Protein AF-A0A2D5UZ10-F1 (afdb_monomer_lite)

Structure (mmCIF, N/CA/C/O backbone):
data_AF-A0A2D5UZ10-F1
#
_entry.id   AF-A0A2D5UZ10-F1
#
loop_
_atom_site.group_PDB
_atom_site.id
_atom_site.type_symbol
_atom_site.label_atom_id
_atom_site.label_alt_id
_atom_site.label_comp_id
_atom_site.label_asym_id
_atom_site.label_entity_id
_atom_site.label_seq_id
_atom_site.pdbx_PDB_ins_code
_atom_site.Cartn_x
_atom_site.Cartn_y
_atom_site.Cartn_z
_atom_site.occupancy
_atom_site.B_iso_or_equiv
_atom_site.auth_seq_id
_atom_site.auth_comp_id
_atom_site.auth_asym_id
_atom_site.auth_atom_id
_atom_site.pdbx_PDB_model_num
ATOM 1 N N . MET A 1 1 ? 19.709 7.426 41.897 1.00 41.41 1 MET A N 1
ATOM 2 C CA . MET A 1 1 ? 19.503 7.473 40.437 1.00 41.41 1 MET A CA 1
ATOM 3 C C . MET A 1 1 ? 18.528 6.366 40.093 1.00 41.41 1 MET A C 1
ATOM 5 O O . MET A 1 1 ? 18.927 5.220 39.962 1.00 41.41 1 MET A O 1
ATOM 9 N N . THR A 1 2 ? 17.239 6.681 40.135 1.00 40.88 2 THR A N 1
ATOM 10 C CA . THR A 1 2 ? 16.151 5.755 39.815 1.00 40.88 2 THR A CA 1
ATOM 11 C C . THR A 1 2 ? 16.050 5.642 38.303 1.00 40.88 2 THR A C 1
ATOM 13 O O . THR A 1 2 ? 15.887 6.655 37.626 1.00 40.88 2 THR A O 1
ATOM 16 N N . ALA A 1 3 ? 16.199 4.419 37.793 1.00 45.28 3 ALA A N 1
ATOM 17 C CA . ALA A 1 3 ? 15.874 4.082 36.419 1.00 45.28 3 ALA A CA 1
ATOM 18 C C . ALA A 1 3 ? 14.422 4.500 36.163 1.00 45.28 3 ALA A C 1
ATOM 20 O O . ALA A 1 3 ? 13.519 4.093 36.894 1.00 45.28 3 ALA A O 1
ATOM 21 N N . SER A 1 4 ? 14.224 5.373 35.181 1.00 45.81 4 SER A N 1
ATOM 22 C CA . SER A 1 4 ? 12.912 5.683 34.635 1.00 45.81 4 SER A CA 1
ATOM 23 C C . SER A 1 4 ? 12.355 4.401 34.031 1.00 45.81 4 SER A C 1
ATOM 25 O O . SER A 1 4 ? 12.848 3.935 33.006 1.00 45.81 4 SER A O 1
ATOM 27 N N . THR A 1 5 ? 11.372 3.807 34.699 1.00 51.66 5 THR A N 1
ATOM 28 C CA . THR A 1 5 ? 10.498 2.795 34.117 1.00 51.66 5 THR A CA 1
ATOM 29 C C . THR A 1 5 ? 9.819 3.456 32.921 1.00 51.66 5 THR A C 1
ATOM 31 O O . THR A 1 5 ? 8.990 4.344 33.114 1.00 51.66 5 THR A O 1
ATOM 34 N N . GLU A 1 6 ? 10.231 3.114 31.700 1.00 53.88 6 GLU A N 1
ATOM 35 C CA . GLU A 1 6 ? 9.477 3.472 30.500 1.00 53.88 6 GLU A CA 1
ATOM 36 C C . GLU A 1 6 ? 8.055 2.940 30.694 1.00 53.88 6 GLU A C 1
ATOM 38 O O . GLU A 1 6 ? 7.847 1.731 30.816 1.00 53.88 6 GLU A O 1
ATOM 43 N N . GLU A 1 7 ? 7.081 3.844 30.807 1.00 55.31 7 GLU A N 1
ATOM 44 C CA . GLU A 1 7 ? 5.674 3.481 30.704 1.00 55.31 7 GLU A CA 1
ATOM 45 C C . GLU A 1 7 ? 5.498 2.771 29.363 1.00 55.31 7 GLU A C 1
ATOM 47 O O . GLU A 1 7 ? 5.634 3.381 28.300 1.00 55.31 7 GLU A O 1
ATOM 52 N N . VAL A 1 8 ? 5.230 1.467 29.415 1.00 56.16 8 VAL A N 1
ATOM 53 C CA . VAL A 1 8 ? 4.800 0.706 28.246 1.00 56.16 8 VAL A CA 1
ATOM 54 C C . VAL A 1 8 ? 3.451 1.292 27.850 1.00 56.16 8 VAL A C 1
ATOM 56 O O . VAL A 1 8 ? 2.429 0.988 28.457 1.00 56.16 8 VAL A O 1
ATOM 59 N N . ARG A 1 9 ? 3.458 2.220 26.892 1.00 69.56 9 ARG A N 1
ATOM 60 C CA . ARG A 1 9 ? 2.229 2.728 26.289 1.00 69.56 9 ARG A CA 1
ATOM 61 C C . ARG A 1 9 ? 1.580 1.571 25.537 1.00 69.56 9 ARG A C 1
ATOM 63 O O . ARG A 1 9 ? 2.239 0.944 24.706 1.00 69.56 9 ARG A O 1
ATOM 70 N N . ASP A 1 10 ? 0.308 1.308 25.820 1.00 85.62 10 ASP A N 1
ATOM 71 C CA . ASP A 1 10 ? -0.513 0.394 25.028 1.00 85.62 10 ASP A CA 1
ATOM 72 C C . ASP A 1 10 ? -0.751 1.035 23.654 1.00 85.62 10 ASP A C 1
ATOM 74 O O . ASP A 1 10 ? -1.691 1.802 23.454 1.00 85.62 10 ASP A O 1
ATOM 78 N N . LEU A 1 11 ? 0.176 0.791 22.726 1.00 91.19 11 LEU A N 1
ATOM 79 C CA . LEU A 1 11 ? 0.071 1.239 21.341 1.00 91.19 11 LEU A CA 1
ATOM 80 C C . LEU A 1 11 ? -0.875 0.321 20.571 1.00 91.19 11 LEU A C 1
ATOM 82 O O . LEU A 1 11 ? -0.798 -0.906 20.683 1.00 91.19 11 LEU A O 1
ATOM 86 N N . GLU A 1 12 ? -1.718 0.915 19.733 1.00 93.62 12 GLU A N 1
ATOM 87 C CA . GLU A 1 12 ? -2.595 0.160 18.850 1.00 93.62 12 GLU A CA 1
ATOM 88 C C . GLU A 1 12 ? -1.783 -0.537 17.751 1.00 93.62 12 GLU A C 1
ATOM 90 O O . GLU A 1 12 ? -0.890 0.050 17.137 1.00 93.62 12 GLU A O 1
ATOM 95 N N . ILE A 1 13 ? -2.058 -1.821 17.516 1.00 93.31 13 ILE A N 1
ATOM 96 C CA . ILE A 1 13 ? -1.297 -2.624 16.556 1.00 93.31 13 ILE A CA 1
ATOM 97 C C . ILE A 1 13 ? -1.916 -2.495 15.165 1.00 93.31 13 ILE A C 1
ATOM 99 O O . ILE A 1 13 ? -3.058 -2.898 14.950 1.00 93.31 13 ILE A O 1
ATOM 103 N N . VAL A 1 14 ? -1.114 -2.044 14.199 1.00 94.12 14 VAL A N 1
ATOM 104 C CA . VAL A 1 14 ? -1.466 -2.048 12.771 1.00 94.12 14 VAL A CA 1
ATOM 105 C C . VAL A 1 14 ? -0.560 -3.034 12.047 1.00 94.12 14 VAL A C 1
ATOM 107 O O . VAL A 1 14 ? 0.657 -2.948 12.153 1.00 94.12 14 VAL A O 1
ATOM 110 N N . ARG A 1 15 ? -1.127 -3.985 11.313 1.00 93.31 15 ARG A N 1
ATOM 111 C CA . ARG A 1 15 ? -0.388 -4.992 10.546 1.00 93.31 15 ARG A CA 1
ATOM 112 C C . ARG A 1 15 ? -0.411 -4.652 9.068 1.00 93.31 15 ARG A C 1
ATOM 114 O O . ARG A 1 15 ? -1.478 -4.461 8.479 1.00 93.31 15 ARG A O 1
ATOM 121 N N . ILE A 1 16 ? 0.773 -4.625 8.474 1.00 94.75 16 ILE A N 1
ATOM 122 C CA . ILE A 1 16 ? 0.988 -4.308 7.068 1.00 94.75 16 ILE A CA 1
ATOM 123 C C . ILE A 1 16 ? 1.665 -5.504 6.411 1.00 94.75 16 ILE A C 1
ATOM 125 O O . ILE A 1 16 ? 2.788 -5.851 6.768 1.00 94.75 16 ILE A O 1
ATOM 129 N N . GLY A 1 17 ? 0.999 -6.124 5.442 1.00 93.69 17 GLY A N 1
ATOM 130 C CA . GLY A 1 17 ? 1.601 -7.179 4.631 1.00 93.69 17 GLY A CA 1
ATOM 131 C C . GLY A 1 17 ? 2.334 -6.589 3.433 1.00 93.69 17 GLY A C 1
ATOM 132 O O . GLY A 1 17 ? 1.735 -5.850 2.660 1.00 93.69 17 GLY A O 1
ATOM 133 N N . ILE A 1 18 ? 3.604 -6.923 3.229 1.00 92.94 18 ILE A N 1
ATOM 134 C CA . ILE A 1 18 ? 4.373 -6.514 2.050 1.00 92.94 18 ILE A CA 1
ATOM 135 C C . ILE A 1 18 ? 4.646 -7.747 1.196 1.00 92.94 18 ILE A C 1
ATOM 137 O O . ILE A 1 18 ? 5.418 -8.625 1.564 1.00 92.94 18 ILE A O 1
ATOM 141 N N . LEU A 1 19 ? 4.016 -7.799 0.023 1.00 91.19 19 LEU A N 1
ATOM 142 C CA . LEU A 1 19 ? 4.049 -8.940 -0.896 1.00 91.19 19 LEU A CA 1
ATOM 143 C C . LEU A 1 19 ? 4.754 -8.603 -2.220 1.00 91.19 19 LEU A C 1
ATOM 145 O O . LEU A 1 19 ? 4.487 -9.205 -3.260 1.00 91.19 19 LEU A O 1
ATOM 149 N N . THR A 1 20 ? 5.662 -7.626 -2.195 1.00 89.25 20 THR A N 1
ATOM 150 C CA . THR A 1 20 ? 6.509 -7.254 -3.335 1.00 89.25 20 THR A CA 1
ATOM 151 C C . THR A 1 20 ? 7.992 -7.310 -2.968 1.00 89.25 20 THR A C 1
ATOM 153 O O . THR A 1 20 ? 8.393 -6.641 -2.015 1.00 89.25 20 THR A O 1
ATOM 156 N N . PRO A 1 21 ? 8.829 -8.056 -3.716 1.00 84.25 21 PRO A N 1
ATOM 157 C CA . PRO A 1 21 ? 10.244 -8.215 -3.376 1.00 84.25 21 PRO A CA 1
ATOM 158 C C . PRO A 1 21 ? 10.991 -6.876 -3.368 1.00 84.25 21 PRO A C 1
ATOM 160 O O . PRO A 1 21 ? 11.925 -6.697 -2.605 1.00 84.25 21 PRO A O 1
ATOM 163 N N . TYR A 1 22 ? 10.524 -5.880 -4.124 1.00 84.56 22 TYR A N 1
ATOM 164 C CA . TYR A 1 22 ? 11.135 -4.548 -4.155 1.00 84.56 22 TYR A CA 1
ATOM 165 C C . TYR A 1 22 ? 11.140 -3.814 -2.807 1.00 84.56 22 TYR A C 1
ATOM 167 O O . TYR A 1 22 ? 11.923 -2.884 -2.639 1.00 84.56 22 TYR A O 1
ATOM 175 N N . LEU A 1 23 ? 10.275 -4.206 -1.865 1.00 84.81 23 LEU A N 1
ATOM 176 C CA . LEU A 1 23 ? 10.206 -3.589 -0.542 1.00 84.81 23 LEU A CA 1
ATOM 177 C C . LEU A 1 23 ? 10.776 -4.464 0.578 1.00 84.81 23 LEU A C 1
ATOM 179 O O . LEU A 1 23 ? 11.126 -3.906 1.610 1.00 84.81 23 LEU A O 1
ATOM 183 N N . PHE A 1 24 ? 10.865 -5.788 0.414 1.00 81.38 24 PHE A N 1
ATOM 184 C CA . PHE A 1 24 ? 11.282 -6.692 1.499 1.00 81.38 24 PHE A CA 1
ATOM 185 C C . PHE A 1 24 ? 12.431 -7.639 1.145 1.00 81.38 24 PHE A C 1
ATOM 187 O O . PHE A 1 24 ? 12.915 -8.331 2.038 1.00 81.38 24 PHE A O 1
ATOM 194 N N . ASP A 1 25 ? 12.845 -7.710 -0.120 1.00 79.81 25 ASP A N 1
ATOM 195 C CA . ASP A 1 25 ? 13.869 -8.644 -0.577 1.00 79.81 25 ASP A CA 1
ATOM 196 C C . ASP A 1 25 ? 15.195 -7.936 -0.866 1.00 79.81 25 ASP A C 1
ATOM 198 O O . ASP A 1 25 ? 15.212 -6.875 -1.495 1.00 79.81 25 ASP A O 1
ATOM 202 N N . ASP A 1 26 ? 16.297 -8.550 -0.430 1.00 79.25 26 ASP A N 1
ATOM 203 C CA . ASP A 1 26 ? 17.651 -8.110 -0.741 1.00 79.25 26 ASP A CA 1
ATOM 204 C C . ASP A 1 26 ? 18.175 -8.858 -1.970 1.00 79.25 26 ASP A C 1
ATOM 206 O O . ASP A 1 26 ? 18.661 -9.992 -1.893 1.00 79.25 26 ASP A O 1
ATOM 210 N N . VAL A 1 27 ? 18.090 -8.223 -3.141 1.00 78.12 27 VAL A N 1
ATOM 211 C CA . VAL A 1 27 ? 18.619 -8.834 -4.371 1.00 78.12 27 VAL A CA 1
ATOM 212 C C . VAL A 1 27 ? 20.152 -8.875 -4.387 1.00 78.12 27 VAL A C 1
ATOM 214 O O . VAL A 1 27 ? 20.724 -9.616 -5.187 1.00 78.12 27 VAL A O 1
ATOM 217 N N . ARG A 1 28 ? 20.832 -8.145 -3.486 1.00 76.94 28 ARG A N 1
ATOM 218 C CA . ARG A 1 28 ? 22.304 -8.112 -3.405 1.00 76.94 28 ARG A CA 1
ATOM 219 C C . ARG A 1 28 ? 22.896 -9.450 -2.982 1.00 76.94 28 ARG A C 1
ATOM 221 O O . ARG A 1 28 ? 24.007 -9.780 -3.379 1.00 76.94 28 ARG A O 1
ATOM 228 N N . ASP A 1 29 ? 22.135 -10.248 -2.241 1.00 77.69 29 ASP A N 1
ATOM 229 C CA . ASP A 1 29 ? 22.588 -11.557 -1.767 1.00 77.69 29 ASP A CA 1
ATOM 230 C C . ASP A 1 29 ? 22.649 -12.610 -2.886 1.00 77.69 29 ASP A C 1
ATOM 232 O O . ASP A 1 29 ? 23.188 -13.702 -2.693 1.00 77.69 29 ASP A O 1
ATOM 236 N N . ARG A 1 30 ? 22.052 -12.325 -4.053 1.00 81.88 30 ARG A N 1
ATOM 237 C CA . ARG A 1 30 ? 21.786 -13.328 -5.097 1.00 81.88 30 ARG A CA 1
ATOM 238 C C . ARG A 1 30 ? 22.138 -12.887 -6.516 1.00 81.88 30 ARG A C 1
ATOM 240 O O . ARG A 1 30 ? 22.072 -13.717 -7.425 1.00 81.88 30 ARG A O 1
ATOM 247 N N . CYS A 1 31 ? 22.499 -11.625 -6.719 1.00 85.25 31 CYS A N 1
ATOM 248 C CA . CYS A 1 31 ? 22.742 -11.047 -8.038 1.00 85.25 31 CYS A CA 1
ATOM 249 C C . CYS A 1 31 ? 24.052 -10.249 -8.077 1.00 85.25 31 CYS A C 1
ATOM 251 O O . CYS A 1 31 ? 24.576 -9.847 -7.042 1.00 85.25 31 CYS A O 1
ATOM 253 N N . ASP A 1 32 ? 24.591 -10.038 -9.279 1.00 87.69 32 ASP A N 1
ATOM 254 C CA . ASP A 1 32 ? 25.780 -9.210 -9.487 1.00 87.69 32 ASP A CA 1
ATOM 255 C C . ASP A 1 32 ? 25.451 -7.703 -9.521 1.00 87.69 32 ASP A C 1
ATOM 257 O O . ASP A 1 32 ? 24.293 -7.291 -9.619 1.00 87.69 32 ASP A O 1
ATOM 261 N N . GLU A 1 33 ? 26.488 -6.864 -9.425 1.00 88.75 33 GLU A N 1
ATOM 262 C CA . GLU A 1 33 ? 26.344 -5.400 -9.380 1.00 88.75 33 GLU A CA 1
ATOM 263 C C . GLU A 1 33 ? 25.742 -4.820 -10.671 1.00 88.75 33 GLU A C 1
ATOM 265 O O . GLU A 1 33 ? 25.073 -3.790 -10.628 1.00 88.75 33 GLU A O 1
ATOM 270 N N . GLU A 1 34 ? 25.946 -5.480 -11.816 1.00 89.75 34 GLU A N 1
ATOM 271 C CA . GLU A 1 34 ? 25.369 -5.055 -13.096 1.00 89.75 34 GLU A CA 1
ATOM 272 C C . GLU A 1 34 ? 23.847 -5.240 -13.091 1.00 89.75 34 GLU A C 1
ATOM 274 O O . GLU A 1 34 ? 23.107 -4.316 -13.434 1.00 89.75 34 GLU A O 1
ATOM 279 N N . TYR A 1 35 ? 23.371 -6.392 -12.616 1.00 86.69 35 TYR A N 1
ATOM 280 C CA . TYR A 1 35 ? 21.950 -6.660 -12.441 1.00 86.69 35 TYR A CA 1
ATOM 281 C C . TYR A 1 35 ? 21.315 -5.741 -11.395 1.00 86.69 35 TYR A C 1
ATOM 283 O O . TYR A 1 35 ? 20.226 -5.218 -11.625 1.00 86.69 35 TYR A O 1
ATOM 291 N N . ILE A 1 36 ? 21.982 -5.515 -10.257 1.00 84.56 36 ILE A N 1
ATOM 292 C CA . ILE A 1 36 ? 21.485 -4.601 -9.215 1.00 84.56 36 ILE A CA 1
ATOM 293 C C . ILE A 1 36 ? 21.298 -3.202 -9.802 1.00 84.56 36 ILE A C 1
ATOM 295 O O . ILE A 1 36 ? 20.235 -2.609 -9.636 1.00 84.56 36 ILE A O 1
ATOM 299 N N . LYS A 1 37 ? 22.279 -2.714 -10.563 1.00 86.44 37 LYS A N 1
ATOM 300 C CA . LYS A 1 37 ? 22.198 -1.412 -11.220 1.00 86.44 37 LYS A CA 1
ATOM 301 C C . LYS A 1 37 ? 21.049 -1.334 -12.235 1.00 86.44 37 LYS A C 1
ATOM 303 O O . LYS A 1 37 ? 20.332 -0.339 -12.252 1.00 86.44 37 LYS A O 1
ATOM 308 N N . ASP A 1 38 ? 20.814 -2.381 -13.032 1.00 86.00 38 ASP A N 1
ATOM 309 C CA . ASP A 1 38 ? 19.643 -2.459 -13.928 1.00 86.00 38 ASP A CA 1
ATOM 310 C C . ASP A 1 38 ? 18.320 -2.413 -13.136 1.00 86.00 38 ASP A C 1
ATOM 312 O O . ASP A 1 38 ? 17.380 -1.719 -13.535 1.00 86.00 38 ASP A O 1
ATOM 316 N N . GLN A 1 39 ? 18.258 -3.081 -11.976 1.00 84.00 39 GLN A N 1
ATOM 317 C CA . GLN A 1 39 ? 17.104 -3.020 -11.073 1.00 84.00 39 GLN A CA 1
ATOM 318 C C . GLN A 1 39 ? 16.863 -1.621 -10.498 1.00 84.00 39 GLN A C 1
ATOM 320 O O . GLN A 1 39 ? 15.711 -1.183 -10.446 1.00 84.00 39 GLN A O 1
ATOM 325 N N . GLU A 1 40 ? 17.918 -0.913 -10.103 1.00 84.12 40 GLU A N 1
ATOM 326 C CA . GLU A 1 40 ? 17.840 0.468 -9.612 1.00 84.12 40 GLU A CA 1
ATOM 327 C C . GLU A 1 40 ? 17.367 1.414 -10.724 1.00 84.12 40 GLU A C 1
ATOM 329 O O . GLU A 1 40 ? 16.360 2.104 -10.569 1.00 84.12 40 GLU A O 1
ATOM 334 N N . GLU A 1 41 ? 18.033 1.389 -11.881 1.00 83.25 41 GLU A N 1
ATOM 335 C CA . GLU A 1 41 ? 17.814 2.355 -12.963 1.00 83.25 41 GLU A CA 1
ATOM 336 C C . GLU A 1 41 ? 16.474 2.172 -13.681 1.00 83.25 41 GLU A C 1
ATOM 338 O O . GLU A 1 41 ? 15.833 3.153 -14.061 1.00 83.25 41 GLU A O 1
ATOM 343 N N . ARG A 1 42 ? 16.038 0.927 -13.905 1.00 79.44 42 ARG A N 1
ATOM 344 C CA . ARG A 1 42 ? 14.854 0.652 -14.741 1.00 79.44 42 ARG A CA 1
ATOM 345 C C . ARG A 1 42 ? 13.619 0.304 -13.947 1.00 79.44 42 ARG A C 1
ATOM 347 O O . ARG A 1 42 ? 12.504 0.495 -14.432 1.00 79.44 42 ARG A O 1
ATOM 354 N N . TYR A 1 43 ? 13.815 -0.261 -12.765 1.00 78.38 43 TYR A N 1
ATOM 355 C CA . TYR A 1 43 ? 12.729 -0.811 -11.976 1.00 78.38 43 TYR A CA 1
ATOM 356 C C . TYR A 1 43 ? 12.630 -0.162 -10.600 1.00 78.38 43 TYR A C 1
ATOM 358 O O . TYR A 1 43 ? 11.764 -0.591 -9.846 1.00 78.38 43 TYR A O 1
ATOM 366 N N . GLY A 1 44 ? 13.432 0.858 -10.273 1.00 73.62 44 GLY A N 1
ATOM 367 C CA . GLY A 1 44 ? 13.324 1.601 -9.015 1.00 73.62 44 GLY A CA 1
ATOM 368 C C . GLY A 1 44 ? 13.547 0.724 -7.783 1.00 73.62 44 GLY A C 1
ATOM 369 O O . GLY A 1 44 ? 12.826 0.854 -6.797 1.00 73.62 44 GLY A O 1
ATOM 370 N N . TYR A 1 45 ? 14.458 -0.248 -7.870 1.00 79.69 45 TYR A N 1
ATOM 371 C CA . TYR A 1 45 ? 14.950 -0.936 -6.679 1.00 79.69 45 TYR A CA 1
ATOM 372 C C . TYR A 1 45 ? 15.716 0.047 -5.787 1.00 79.69 45 TYR A C 1
ATOM 374 O O . TYR A 1 45 ? 16.438 0.904 -6.287 1.00 79.69 45 TYR A O 1
ATOM 382 N N . ASP A 1 46 ? 15.561 -0.106 -4.476 1.00 77.69 46 ASP A N 1
ATOM 383 C CA . ASP A 1 46 ? 16.247 0.691 -3.465 1.00 77.69 46 ASP A CA 1
ATOM 384 C C . ASP A 1 46 ? 16.924 -0.255 -2.472 1.00 77.69 46 ASP A C 1
ATOM 386 O O . ASP A 1 46 ? 16.297 -1.178 -1.941 1.00 77.69 46 ASP A O 1
ATOM 390 N N . ARG A 1 47 ? 18.216 -0.022 -2.233 1.00 75.75 47 ARG A N 1
ATOM 391 C CA . ARG A 1 47 ? 19.043 -0.802 -1.303 1.00 75.75 47 ARG A CA 1
ATOM 392 C C . ARG A 1 47 ? 18.643 -0.591 0.153 1.00 75.75 47 ARG A C 1
ATOM 394 O O . ARG A 1 47 ? 18.876 -1.479 0.975 1.00 75.75 47 ARG A O 1
ATOM 401 N N . ASP A 1 48 ? 18.050 0.559 0.447 1.00 76.31 48 ASP A N 1
ATOM 402 C CA . ASP A 1 48 ? 17.533 0.953 1.744 1.00 76.31 48 ASP A CA 1
ATOM 403 C C . ASP A 1 48 ? 16.007 0.850 1.720 1.00 76.31 48 ASP A C 1
ATOM 405 O O . ASP A 1 48 ? 15.319 1.781 2.112 1.00 76.31 48 ASP A O 1
ATOM 409 N N . ASN A 1 49 ? 15.433 -0.259 1.259 1.00 80.62 49 ASN A N 1
ATOM 410 C CA . ASN A 1 49 ? 13.989 -0.489 1.344 1.00 80.62 49 ASN A CA 1
ATOM 411 C C . ASN A 1 49 ? 13.570 -0.942 2.775 1.00 80.62 49 ASN A C 1
ATOM 413 O O . ASN A 1 49 ? 14.204 -0.600 3.779 1.00 80.62 49 ASN A O 1
ATOM 417 N N . LEU A 1 50 ? 12.462 -1.675 2.920 1.00 82.12 50 LEU A N 1
ATOM 418 C CA . LEU A 1 50 ? 11.933 -2.112 4.219 1.00 82.12 50 LEU A CA 1
ATOM 419 C C . LEU A 1 50 ? 12.475 -3.471 4.705 1.00 82.12 50 LEU A C 1
ATOM 421 O O . LEU A 1 50 ? 12.018 -3.926 5.752 1.00 82.12 50 LEU A O 1
ATOM 425 N N . ILE A 1 51 ? 13.462 -4.090 4.033 1.00 77.12 51 ILE A N 1
ATOM 426 C CA . ILE A 1 51 ? 14.029 -5.414 4.397 1.00 77.12 51 ILE A CA 1
ATOM 427 C C . ILE A 1 51 ? 14.336 -5.526 5.902 1.00 77.12 51 ILE A C 1
ATOM 429 O O . ILE A 1 51 ? 14.039 -6.539 6.530 1.00 77.12 51 ILE A O 1
ATOM 433 N N . GLN A 1 52 ? 14.940 -4.491 6.492 1.00 74.69 52 GLN A N 1
ATOM 434 C CA . GLN A 1 52 ? 15.444 -4.516 7.874 1.00 74.69 52 GLN A CA 1
ATOM 435 C C . GLN A 1 52 ? 14.501 -3.845 8.884 1.00 74.69 52 GLN A C 1
ATOM 437 O O . GLN A 1 52 ? 14.888 -3.606 10.029 1.00 74.69 52 GLN A O 1
ATOM 442 N N . VAL A 1 53 ? 13.270 -3.513 8.481 1.00 84.94 53 VAL A N 1
ATOM 443 C CA . VAL A 1 53 ? 12.314 -2.777 9.319 1.00 84.94 53 VAL A CA 1
ATOM 444 C C . VAL A 1 53 ? 11.130 -3.688 9.667 1.00 84.94 53 VAL A C 1
ATOM 446 O O . VAL A 1 53 ? 10.094 -3.620 9.014 1.00 84.94 53 VAL A O 1
ATOM 449 N N . PRO A 1 54 ? 11.241 -4.547 10.701 1.00 86.50 54 PRO A N 1
ATOM 450 C CA . PRO A 1 54 ? 10.160 -5.466 11.075 1.00 86.50 54 PRO A CA 1
ATOM 451 C C . PRO A 1 54 ? 8.971 -4.749 11.727 1.00 86.50 54 PRO A C 1
ATOM 453 O O . PRO A 1 54 ? 7.863 -5.281 11.795 1.00 86.50 54 PRO A O 1
ATOM 456 N N . GLN A 1 55 ? 9.201 -3.550 12.261 1.00 92.00 55 GLN A N 1
ATOM 457 C CA . GLN A 1 55 ? 8.163 -2.721 12.847 1.00 92.00 55 GLN A CA 1
ATOM 458 C C . GLN A 1 55 ? 8.546 -1.243 12.815 1.00 92.00 55 GLN A C 1
ATOM 460 O O . GLN A 1 55 ? 9.729 -0.898 12.828 1.00 92.00 55 GLN A O 1
ATOM 465 N N . MET A 1 56 ? 7.536 -0.384 12.867 1.00 93.56 56 MET A N 1
ATOM 466 C CA . MET A 1 56 ? 7.669 1.052 13.090 1.00 93.56 56 MET A CA 1
ATOM 467 C C . MET A 1 56 ? 6.840 1.448 14.310 1.00 93.56 56 MET A C 1
ATOM 469 O O . MET A 1 56 ? 5.778 0.878 14.565 1.00 93.56 56 MET A O 1
ATOM 473 N N . ILE A 1 57 ? 7.338 2.410 15.083 1.00 93.94 57 ILE A N 1
ATOM 474 C CA . ILE A 1 57 ? 6.658 2.931 16.269 1.00 93.94 57 ILE A CA 1
ATOM 475 C C . ILE A 1 57 ? 6.310 4.389 16.011 1.00 93.94 57 ILE A C 1
ATOM 477 O O . ILE A 1 57 ? 7.186 5.183 15.668 1.00 93.94 57 ILE A O 1
ATOM 481 N N . THR A 1 58 ? 5.040 4.732 16.189 1.00 94.25 58 THR A N 1
ATOM 482 C CA . THR A 1 58 ? 4.553 6.109 16.146 1.00 94.25 58 THR A CA 1
ATOM 483 C C . THR A 1 58 ? 4.086 6.541 17.537 1.00 94.25 58 THR A C 1
ATOM 485 O O . THR A 1 58 ? 4.299 5.847 18.533 1.00 94.25 58 THR A O 1
ATOM 488 N N . SER A 1 59 ? 3.460 7.714 17.639 1.00 93.50 59 SER A N 1
ATOM 489 C CA . SER A 1 59 ? 2.953 8.216 18.917 1.00 93.50 59 SER A CA 1
ATOM 490 C C . SER A 1 59 ? 1.793 7.385 19.478 1.00 93.50 59 SER A C 1
ATOM 492 O O . SER A 1 59 ? 1.634 7.329 20.700 1.00 93.50 59 SER A O 1
ATOM 494 N N . ARG A 1 60 ? 1.010 6.743 18.598 1.00 95.12 60 ARG A N 1
ATOM 495 C CA . ARG A 1 60 ? -0.185 5.956 18.951 1.00 95.12 60 ARG A CA 1
ATOM 496 C C . ARG A 1 60 ? -0.160 4.514 18.456 1.00 95.12 60 ARG A C 1
ATOM 498 O O . ARG A 1 60 ? -0.855 3.680 19.031 1.00 95.12 60 ARG A O 1
ATOM 505 N N . HIS A 1 61 ? 0.657 4.208 17.451 1.00 96.12 61 HIS A N 1
ATOM 506 C CA . HIS A 1 61 ? 0.622 2.919 16.777 1.00 96.12 61 HIS A CA 1
ATOM 507 C C . HIS A 1 61 ? 1.942 2.164 16.866 1.00 96.12 61 HIS A C 1
ATOM 509 O O . HIS A 1 61 ? 3.038 2.728 16.818 1.00 96.12 61 HIS A O 1
ATOM 515 N N . ARG A 1 62 ? 1.813 0.841 16.919 1.00 95.44 62 ARG A N 1
ATOM 516 C CA . ARG A 1 62 ? 2.872 -0.112 16.621 1.00 95.44 62 ARG A CA 1
ATOM 517 C C . ARG A 1 62 ? 2.548 -0.770 15.287 1.00 95.44 62 ARG A C 1
ATOM 519 O O . ARG A 1 62 ? 1.665 -1.620 15.203 1.00 95.44 62 ARG A O 1
ATOM 526 N N . VAL A 1 63 ? 3.277 -0.380 14.252 1.00 94.94 63 VAL A N 1
ATOM 527 C CA . VAL A 1 63 ? 3.098 -0.894 12.895 1.00 94.94 63 VAL A CA 1
ATOM 528 C C . VAL A 1 63 ? 3.983 -2.117 12.720 1.00 94.94 63 VAL A C 1
ATOM 530 O O . VAL A 1 63 ? 5.202 -2.006 12.782 1.00 94.94 63 VAL A O 1
ATOM 533 N N . LEU A 1 64 ? 3.384 -3.287 12.541 1.00 93.50 64 LEU A N 1
ATOM 534 C CA . LEU A 1 64 ? 4.078 -4.543 12.280 1.00 93.50 64 LEU A CA 1
ATOM 535 C C . LEU A 1 64 ? 4.149 -4.764 10.771 1.00 93.50 64 LEU A C 1
ATOM 537 O O . LEU A 1 64 ? 3.114 -4.786 10.104 1.00 93.50 64 LEU A O 1
ATOM 541 N N . ILE A 1 65 ? 5.361 -4.927 10.248 1.00 91.31 65 ILE A N 1
ATOM 542 C CA . ILE A 1 65 ? 5.606 -5.172 8.827 1.00 91.31 65 ILE A CA 1
ATOM 543 C C . ILE A 1 65 ? 5.831 -6.669 8.640 1.00 91.31 65 ILE A C 1
ATOM 545 O O . ILE A 1 65 ? 6.777 -7.251 9.170 1.00 91.31 65 ILE A O 1
ATOM 549 N N . GLU A 1 66 ? 4.931 -7.301 7.898 1.00 89.06 66 GLU A N 1
ATOM 550 C CA . GLU A 1 66 ? 4.911 -8.738 7.671 1.00 89.06 66 GLU A CA 1
ATOM 551 C C . GLU A 1 66 ? 5.282 -9.054 6.220 1.00 89.06 66 GLU A C 1
ATOM 553 O O . GLU A 1 66 ? 4.783 -8.447 5.274 1.00 89.06 66 GLU A O 1
ATOM 558 N N . THR A 1 67 ? 6.168 -10.029 6.046 1.00 81.44 67 THR A N 1
ATOM 559 C CA . THR A 1 67 ? 6.521 -10.617 4.749 1.00 81.44 67 THR A CA 1
ATOM 560 C C . THR A 1 67 ? 5.531 -11.737 4.392 1.00 81.44 67 THR A C 1
ATOM 562 O O . THR A 1 67 ? 4.755 -12.157 5.259 1.00 81.44 67 THR A O 1
ATOM 565 N N . PRO A 1 68 ? 5.547 -12.279 3.155 1.00 72.81 68 PRO A N 1
ATOM 566 C CA . PRO A 1 68 ? 4.634 -13.355 2.756 1.00 72.81 68 PRO A CA 1
ATOM 567 C C . PRO A 1 68 ? 4.617 -14.550 3.722 1.00 72.81 68 PRO A C 1
ATOM 569 O O . PRO A 1 68 ? 3.556 -15.120 3.970 1.00 72.81 68 PRO A O 1
ATOM 572 N N . ASP A 1 69 ? 5.769 -14.878 4.313 1.00 66.69 69 ASP A N 1
ATOM 573 C CA . ASP A 1 69 ? 5.919 -15.989 5.261 1.00 66.69 69 ASP A CA 1
ATOM 574 C C . ASP A 1 69 ? 5.243 -15.719 6.616 1.00 66.69 69 ASP A C 1
ATOM 576 O O . ASP A 1 69 ? 4.839 -16.649 7.313 1.00 66.69 69 ASP A O 1
ATOM 580 N N . ASN A 1 70 ? 5.082 -14.443 6.980 1.00 67.06 70 ASN A N 1
ATOM 581 C CA . ASN A 1 70 ? 4.555 -14.010 8.274 1.00 67.06 70 ASN A CA 1
ATOM 582 C C . ASN A 1 70 ? 3.075 -13.596 8.215 1.00 67.06 70 ASN A C 1
ATOM 584 O O . ASN A 1 70 ? 2.387 -13.667 9.233 1.00 67.06 70 ASN A O 1
ATOM 588 N N . CYS A 1 71 ? 2.558 -13.240 7.032 1.00 60.84 71 CYS A N 1
ATOM 589 C CA . CYS A 1 71 ? 1.165 -12.814 6.844 1.00 60.84 71 CYS A CA 1
ATOM 590 C C . CYS A 1 71 ? 0.113 -13.919 7.084 1.00 60.84 71 CYS A C 1
ATOM 592 O O . CYS A 1 71 ? -1.074 -13.613 7.177 1.00 60.84 71 CYS A O 1
ATOM 594 N N . ALA A 1 72 ? 0.509 -15.196 7.161 1.00 56.75 72 ALA A N 1
ATOM 595 C CA . ALA A 1 72 ? -0.401 -16.340 7.325 1.00 56.75 72 ALA A CA 1
ATOM 596 C C . ALA A 1 72 ? -0.530 -16.843 8.781 1.00 56.75 72 ALA A C 1
ATOM 598 O O . ALA A 1 72 ? -1.138 -17.887 9.029 1.00 56.75 72 ALA A O 1
ATOM 599 N N . GLY A 1 73 ? 0.065 -16.138 9.749 1.00 56.06 73 GLY A N 1
ATOM 600 C CA . GLY A 1 73 ? 0.069 -16.549 11.153 1.00 56.06 73 GLY A CA 1
ATOM 601 C C . GLY A 1 73 ? -1.281 -16.376 11.875 1.00 56.06 73 GLY A C 1
ATOM 602 O O . GLY A 1 73 ? -2.178 -15.690 11.389 1.00 56.06 73 GLY A O 1
ATOM 603 N N . PRO A 1 74 ? -1.424 -16.923 13.101 1.00 52.91 74 PRO A N 1
ATOM 604 C CA . PRO A 1 74 ? -2.617 -16.774 13.957 1.00 52.91 74 PRO A CA 1
ATOM 605 C C . PRO A 1 74 ? -2.879 -15.330 14.434 1.00 52.91 74 PRO A C 1
ATOM 607 O O . PRO A 1 74 ? -3.768 -15.079 15.243 1.00 52.91 74 PRO A O 1
ATOM 610 N N . SER A 1 75 ? -2.085 -14.380 13.953 1.00 59.66 75 SER A N 1
ATOM 611 C CA . SER A 1 75 ? -1.921 -13.021 14.449 1.00 59.66 75 SER A CA 1
ATOM 612 C C . SER A 1 75 ? -3.014 -1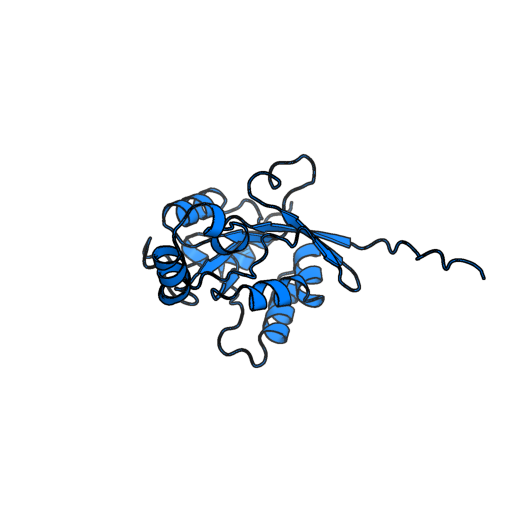2.040 13.987 1.00 59.66 75 SER A C 1
ATOM 614 O O . SER A 1 75 ? -2.995 -10.879 14.394 1.00 59.66 75 SER A O 1
ATOM 616 N N . GLY A 1 76 ? -3.975 -12.502 13.181 1.00 69.00 76 GLY A N 1
ATOM 617 C CA . GLY A 1 76 ? -5.005 -11.679 12.542 1.00 69.00 76 GLY A CA 1
ATOM 618 C C . GLY A 1 76 ? -4.594 -11.223 11.141 1.00 69.00 76 GLY A C 1
ATOM 619 O O . GLY A 1 76 ? -3.417 -11.237 10.791 1.00 69.00 76 GLY A O 1
ATOM 620 N N . PHE A 1 77 ? -5.573 -10.845 10.319 1.00 80.81 77 PHE A N 1
ATOM 621 C CA . PHE A 1 77 ? -5.307 -10.390 8.955 1.00 80.81 77 PHE A CA 1
ATOM 622 C C . PHE A 1 77 ? -4.715 -8.973 8.927 1.00 80.81 77 PHE A C 1
ATOM 624 O O . PHE A 1 77 ? -5.121 -8.139 9.739 1.00 80.81 77 PHE A O 1
ATOM 631 N N . PRO A 1 78 ? -3.843 -8.656 7.953 1.00 90.94 78 PRO A N 1
ATOM 632 C CA . PRO A 1 78 ? -3.320 -7.307 7.788 1.00 90.94 78 PRO A CA 1
ATOM 633 C C . PRO A 1 78 ? -4.434 -6.303 7.462 1.00 90.94 78 PRO A C 1
ATOM 635 O O . PRO A 1 78 ? -5.377 -6.619 6.720 1.00 90.94 78 PRO A O 1
ATOM 638 N N . GLN A 1 79 ? -4.312 -5.090 8.008 1.00 93.38 79 GLN A N 1
ATOM 639 C CA . GLN A 1 79 ? -5.182 -3.953 7.695 1.00 93.38 79 GLN A CA 1
ATOM 640 C C . GLN A 1 79 ? -4.881 -3.390 6.301 1.00 93.38 79 GLN A C 1
ATOM 642 O O . GLN A 1 79 ? -5.796 -2.930 5.621 1.00 93.38 79 GLN A O 1
ATOM 647 N N . LEU A 1 80 ? -3.621 -3.474 5.866 1.00 96.25 80 LEU A N 1
ATOM 648 C CA . LEU A 1 80 ? -3.158 -3.064 4.543 1.00 96.25 80 LEU A CA 1
ATOM 649 C C . LEU A 1 80 ? -2.210 -4.119 3.972 1.00 96.25 80 LEU A C 1
ATOM 651 O O . LEU A 1 80 ? -1.327 -4.613 4.670 1.00 96.25 80 LEU A O 1
ATOM 655 N N . VAL A 1 81 ? -2.352 -4.421 2.686 1.00 96.06 81 VAL A N 1
ATOM 656 C CA . VAL A 1 81 ? -1.384 -5.218 1.929 1.00 96.06 81 VAL A CA 1
ATOM 657 C C . VAL A 1 81 ? -0.782 -4.360 0.827 1.00 96.06 81 VAL A C 1
ATOM 659 O O . VAL A 1 81 ? -1.519 -3.804 0.028 1.00 96.06 81 VAL A O 1
ATOM 662 N N . ILE A 1 82 ? 0.541 -4.274 0.740 1.00 97.00 82 ILE A N 1
ATOM 663 C CA . ILE A 1 82 ? 1.260 -3.615 -0.352 1.00 97.00 82 ILE A CA 1
ATOM 664 C C . ILE A 1 82 ? 1.764 -4.694 -1.308 1.00 97.00 82 ILE A C 1
ATOM 666 O O . ILE A 1 82 ? 2.559 -5.555 -0.926 1.00 97.00 82 ILE A O 1
ATOM 670 N N . HIS A 1 83 ? 1.311 -4.658 -2.558 1.00 95.62 83 HIS A N 1
ATOM 671 C CA . HIS A 1 83 ? 1.630 -5.669 -3.563 1.00 95.62 83 HIS A CA 1
ATOM 672 C C . HIS A 1 83 ? 2.096 -5.015 -4.871 1.00 95.62 83 HIS A C 1
ATOM 674 O O . HIS A 1 83 ? 1.653 -3.930 -5.238 1.00 95.62 83 HIS A O 1
ATOM 680 N N . GLY A 1 84 ? 3.004 -5.676 -5.595 1.00 95.00 84 GLY A N 1
ATOM 681 C CA . GLY A 1 84 ? 3.433 -5.241 -6.929 1.00 95.00 84 GLY A CA 1
ATOM 682 C C . GLY A 1 84 ? 2.331 -5.382 -7.987 1.00 95.00 84 GLY A C 1
ATOM 683 O O . GLY A 1 84 ? 1.251 -5.880 -7.684 1.00 95.00 84 GLY A O 1
ATOM 684 N N . SER A 1 85 ? 2.637 -4.994 -9.227 1.00 94.31 85 SER A N 1
ATOM 685 C CA . SER A 1 85 ? 1.703 -4.921 -10.369 1.00 94.31 85 SER A CA 1
ATOM 686 C C . SER A 1 85 ? 1.997 -5.912 -11.507 1.00 94.31 85 SER A C 1
ATOM 688 O O . SER A 1 85 ? 1.523 -5.741 -12.628 1.00 94.31 85 SER A O 1
ATOM 690 N N . THR A 1 86 ? 2.823 -6.936 -11.270 1.00 93.62 86 THR A N 1
ATOM 691 C CA . THR A 1 86 ? 3.062 -7.982 -12.280 1.00 93.62 86 THR A CA 1
ATOM 692 C C . THR A 1 86 ? 1.779 -8.767 -12.548 1.00 93.62 86 THR A C 1
ATOM 694 O O . THR A 1 86 ? 0.934 -8.889 -11.671 1.00 93.62 86 THR A O 1
ATOM 697 N N . ARG A 1 87 ? 1.636 -9.375 -13.730 1.00 94.19 87 ARG A N 1
ATOM 698 C CA . ARG A 1 87 ? 0.430 -10.157 -14.060 1.00 94.19 87 ARG A CA 1
ATOM 699 C C . ARG A 1 87 ? 0.051 -11.198 -12.981 1.00 94.19 87 ARG A C 1
ATOM 701 O O . ARG A 1 87 ? -1.096 -11.174 -12.552 1.00 94.19 87 ARG A O 1
ATOM 708 N N . PRO A 1 88 ? 0.979 -12.023 -12.449 1.00 94.31 88 PRO A N 1
ATOM 709 C CA . PRO A 1 88 ? 0.643 -12.949 -11.363 1.00 94.31 88 PRO A CA 1
ATOM 710 C C . PRO A 1 88 ? 0.243 -12.257 -10.052 1.00 94.31 88 PRO A C 1
ATOM 712 O O . PRO A 1 88 ? -0.509 -12.817 -9.258 1.00 94.31 88 PRO A O 1
ATOM 715 N N . ALA A 1 89 ? 0.777 -11.060 -9.790 1.00 93.69 89 ALA A N 1
ATOM 716 C CA . ALA A 1 89 ? 0.380 -10.262 -8.638 1.00 93.69 89 ALA A CA 1
ATOM 717 C C . ALA A 1 89 ? -1.063 -9.772 -8.786 1.00 93.69 89 ALA A C 1
ATOM 719 O O . ALA A 1 89 ? -1.856 -9.932 -7.866 1.00 93.69 89 ALA A O 1
ATOM 720 N N . GLU A 1 90 ? -1.409 -9.233 -9.951 1.00 95.88 90 GLU A N 1
ATOM 721 C CA . GLU A 1 90 ? -2.740 -8.688 -10.219 1.00 95.88 90 GLU A CA 1
ATOM 722 C C . GLU A 1 90 ? -3.805 -9.789 -10.246 1.00 95.88 90 GLU A C 1
ATOM 724 O O . GLU A 1 90 ? -4.842 -9.624 -9.616 1.00 95.88 90 GLU A O 1
ATOM 729 N N . GLU A 1 91 ? -3.515 -10.953 -10.837 1.00 96.00 91 GLU A N 1
ATOM 730 C CA . GLU A 1 91 ? -4.392 -12.137 -10.772 1.00 96.00 91 GLU A CA 1
ATOM 731 C C . GLU A 1 91 ? -4.657 -12.576 -9.319 1.00 96.00 91 GLU A C 1
ATOM 733 O O . GLU A 1 91 ? -5.766 -12.980 -8.960 1.00 96.00 91 GLU A O 1
ATOM 738 N N . ARG A 1 92 ? -3.649 -12.471 -8.441 1.00 94.25 92 ARG A N 1
ATOM 739 C CA . ARG A 1 92 ? -3.813 -12.770 -7.013 1.00 94.25 92 ARG A CA 1
ATOM 740 C C . ARG A 1 92 ? -4.678 -11.726 -6.315 1.00 94.25 92 ARG A C 1
ATOM 742 O O . ARG A 1 92 ? -5.538 -12.117 -5.528 1.00 94.25 92 ARG A O 1
ATOM 749 N N . VAL A 1 93 ? -4.461 -10.437 -6.575 1.00 95.75 93 VAL A N 1
ATOM 750 C CA . VAL A 1 93 ? -5.279 -9.358 -5.995 1.00 95.75 93 VAL A CA 1
ATOM 751 C C . VAL A 1 93 ? -6.731 -9.486 -6.457 1.00 95.75 93 VAL A C 1
ATOM 753 O O . VAL A 1 93 ? -7.638 -9.421 -5.628 1.00 95.75 93 VAL A O 1
ATOM 756 N N . GLU A 1 94 ? -6.948 -9.818 -7.728 1.00 96.12 94 GLU A N 1
ATOM 757 C CA . GLU A 1 94 ? -8.273 -10.070 -8.285 1.00 96.12 94 GLU A CA 1
ATOM 758 C C . GLU A 1 94 ? -8.968 -11.238 -7.571 1.00 96.12 94 GLU A C 1
ATOM 760 O O . GLU A 1 94 ? -10.129 -11.129 -7.173 1.00 96.12 94 GLU A O 1
ATOM 765 N N . SER A 1 95 ? -8.239 -12.330 -7.313 1.00 94.56 95 SER A N 1
ATOM 766 C CA . SER A 1 95 ? -8.783 -13.511 -6.625 1.00 94.56 95 SER A CA 1
ATOM 767 C C . SER A 1 95 ? -9.239 -13.253 -5.183 1.00 94.56 95 SER A C 1
ATOM 769 O O . SER A 1 95 ? -10.034 -14.026 -4.648 1.00 94.56 95 SER A O 1
ATOM 771 N N . ILE A 1 96 ? -8.752 -12.177 -4.551 1.00 92.06 96 ILE A N 1
ATOM 772 C CA . ILE A 1 96 ? -9.127 -11.779 -3.186 1.00 92.06 96 ILE A CA 1
ATOM 773 C C . ILE A 1 96 ? -10.057 -10.561 -3.163 1.00 92.06 96 ILE A C 1
ATOM 775 O O . ILE A 1 96 ? -10.309 -10.005 -2.085 1.00 92.06 96 ILE A O 1
ATOM 779 N N . LYS A 1 97 ? -10.597 -10.139 -4.315 1.00 93.56 97 LYS A N 1
ATOM 780 C CA . LYS A 1 97 ? -11.636 -9.105 -4.351 1.00 93.56 97 LYS A CA 1
ATOM 781 C C . LYS A 1 97 ? -12.841 -9.528 -3.508 1.00 93.56 97 LYS A C 1
ATOM 783 O O . LYS A 1 97 ? -13.198 -10.700 -3.438 1.00 93.56 97 LYS A O 1
ATOM 788 N N . GLY A 1 98 ? -13.439 -8.571 -2.804 1.00 90.50 98 GLY A N 1
ATOM 789 C CA . GLY A 1 98 ? -14.520 -8.824 -1.847 1.00 90.50 98 GLY A CA 1
ATOM 790 C C . GLY A 1 98 ? -14.090 -9.449 -0.510 1.00 90.50 98 GLY A C 1
ATOM 791 O O . GLY A 1 98 ? -14.945 -9.713 0.326 1.00 90.50 98 GLY A O 1
ATOM 792 N N . SER A 1 99 ? -12.792 -9.659 -0.251 1.00 90.69 99 SER A N 1
ATOM 793 C CA . SER A 1 99 ? -12.302 -10.161 1.053 1.00 90.69 99 SER A CA 1
ATOM 794 C C . SER A 1 99 ? -12.301 -9.120 2.183 1.00 90.69 99 SER A C 1
ATOM 796 O O . SER A 1 99 ? -12.052 -9.451 3.344 1.00 90.69 99 SER A O 1
ATOM 798 N N . GLY A 1 100 ? -12.514 -7.848 1.847 1.00 91.25 100 GLY A N 1
ATOM 799 C CA . GLY A 1 100 ? -12.421 -6.722 2.775 1.00 91.25 100 GLY A CA 1
ATOM 800 C C . GLY A 1 100 ? -10.998 -6.218 3.057 1.00 91.25 100 GLY A C 1
ATOM 801 O O . GLY A 1 100 ? -10.818 -5.296 3.859 1.00 91.25 100 GLY A O 1
ATOM 802 N N . ILE A 1 101 ? -9.977 -6.818 2.435 1.00 91.69 101 ILE A N 1
ATOM 803 C CA . ILE A 1 101 ? -8.580 -6.379 2.550 1.00 91.69 101 ILE A CA 1
ATOM 804 C C . ILE A 1 101 ? -8.375 -5.110 1.722 1.00 91.69 101 ILE A C 1
ATOM 806 O O . ILE A 1 101 ? -8.712 -5.073 0.540 1.00 91.69 101 ILE A O 1
ATOM 810 N N . VAL A 1 102 ? -7.762 -4.092 2.328 1.00 96.81 102 VAL A N 1
ATOM 811 C CA . VAL A 1 102 ? -7.246 -2.938 1.587 1.00 96.81 102 VAL A CA 1
ATOM 812 C C . VAL A 1 102 ? -5.916 -3.353 0.970 1.00 96.81 102 VAL A C 1
ATOM 814 O O . VAL A 1 102 ? -4.959 -3.647 1.686 1.00 96.81 102 VAL A O 1
ATOM 817 N N . VAL A 1 103 ? -5.860 -3.404 -0.358 1.00 97.81 103 VAL A N 1
ATOM 818 C CA . VAL A 1 103 ? -4.630 -3.712 -1.093 1.00 97.81 103 VAL A CA 1
ATOM 819 C C . VAL A 1 103 ? -4.147 -2.450 -1.798 1.00 97.81 103 VAL A C 1
ATOM 821 O O . VAL A 1 103 ? -4.904 -1.815 -2.525 1.00 97.81 103 VAL A O 1
ATOM 824 N N . ALA A 1 104 ? -2.893 -2.081 -1.587 1.00 98.38 104 ALA A N 1
ATOM 825 C CA . ALA A 1 104 ? -2.215 -1.006 -2.282 1.00 98.38 104 ALA A CA 1
ATOM 826 C C . ALA A 1 104 ? -1.309 -1.564 -3.378 1.00 98.38 104 ALA A C 1
ATOM 828 O O . ALA A 1 104 ? -0.511 -2.476 -3.139 1.00 98.38 104 ALA A O 1
ATOM 829 N N . ARG A 1 105 ? -1.414 -0.996 -4.576 1.00 98.06 105 ARG A N 1
ATOM 830 C CA . ARG A 1 105 ? -0.504 -1.284 -5.679 1.00 98.06 105 ARG A CA 1
ATOM 831 C C . ARG A 1 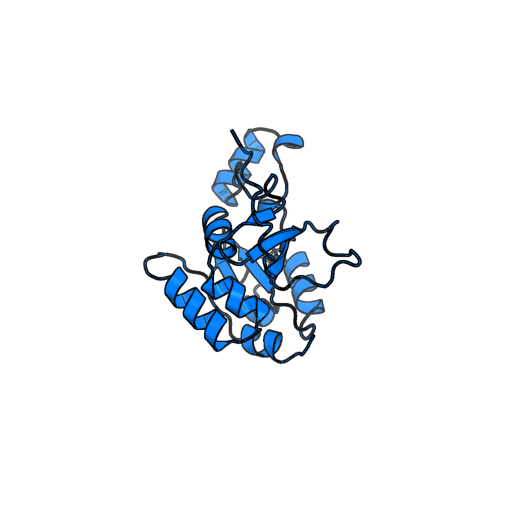105 ? 0.780 -0.494 -5.475 1.00 98.06 105 ARG A C 1
ATOM 833 O O . ARG A 1 105 ? 0.723 0.695 -5.210 1.00 98.06 105 ARG A O 1
ATOM 840 N N . TYR A 1 106 ? 1.930 -1.141 -5.615 1.00 96.88 106 TYR A N 1
ATOM 841 C CA . TYR A 1 106 ? 3.245 -0.501 -5.593 1.00 96.88 106 TYR A CA 1
ATOM 842 C C . TYR A 1 106 ? 3.916 -0.700 -6.952 1.00 96.88 106 TYR A C 1
ATOM 844 O O . TYR A 1 106 ? 4.311 -1.820 -7.297 1.00 96.88 106 TYR A O 1
ATOM 852 N N . SER A 1 107 ? 3.973 0.355 -7.768 1.00 94.50 107 SER A N 1
ATOM 853 C CA . SER A 1 107 ? 4.228 0.209 -9.206 1.00 94.50 107 SER A CA 1
ATOM 854 C C . SER A 1 107 ? 4.896 1.427 -9.838 1.00 94.50 107 SER A C 1
ATOM 856 O O . SER A 1 107 ? 4.643 2.560 -9.448 1.00 94.50 107 SER A O 1
ATOM 858 N N . ILE A 1 108 ? 5.694 1.180 -10.884 1.00 90.94 108 ILE A N 1
ATOM 859 C CA . ILE A 1 108 ? 6.183 2.223 -11.807 1.00 90.94 108 ILE A CA 1
ATOM 860 C C . ILE A 1 108 ? 5.091 2.720 -12.771 1.00 90.94 108 ILE A C 1
ATOM 862 O O . ILE A 1 108 ? 5.260 3.744 -13.414 1.00 90.94 108 ILE A O 1
ATOM 866 N N . PHE A 1 109 ? 3.975 1.992 -12.893 1.00 93.88 109 PHE A N 1
ATOM 867 C CA . PHE A 1 109 ? 2.809 2.368 -13.714 1.00 93.88 109 PHE A CA 1
ATOM 868 C C . PHE A 1 109 ? 1.749 3.125 -12.906 1.00 93.88 109 PHE A C 1
ATOM 870 O O . PHE A 1 109 ? 0.555 3.021 -13.184 1.00 93.88 109 PHE A O 1
ATOM 877 N N . TYR A 1 110 ? 2.189 3.798 -11.847 1.00 94.38 110 TYR A N 1
ATOM 878 C CA . TYR A 1 110 ? 1.352 4.589 -10.959 1.00 94.38 110 TYR A CA 1
ATOM 879 C C . TYR A 1 110 ? 0.424 5.539 -11.743 1.00 94.38 110 TYR A C 1
ATOM 881 O O . TYR A 1 110 ? 0.816 6.122 -12.754 1.00 94.38 110 TYR A O 1
ATOM 889 N N . GLY A 1 111 ? -0.839 5.630 -11.317 1.00 93.94 111 GLY A N 1
ATOM 890 C CA . GLY A 1 111 ? -1.889 6.434 -11.949 1.00 93.94 111 GLY A CA 1
ATOM 891 C C . GLY A 1 111 ? -2.447 5.875 -13.265 1.00 93.94 111 GLY A C 1
ATOM 892 O O . GLY A 1 111 ? -3.416 6.421 -13.793 1.00 93.94 111 GLY A O 1
ATOM 893 N N . GLY A 1 112 ? -1.875 4.793 -13.801 1.00 96.06 112 GLY A N 1
ATOM 894 C CA . GLY A 1 112 ? -2.269 4.209 -15.083 1.00 96.06 112 GLY A CA 1
ATOM 895 C C . GLY A 1 112 ? -2.475 2.692 -15.055 1.00 96.06 112 GLY A C 1
ATOM 896 O O . GLY A 1 112 ? -2.312 2.036 -14.016 1.00 96.06 112 GLY A O 1
ATOM 897 N N . PRO A 1 113 ? -2.834 2.101 -16.208 1.00 95.31 113 PRO A N 1
ATOM 898 C CA . PRO A 1 113 ? -2.939 0.659 -16.335 1.00 95.31 113 PRO A CA 1
ATOM 899 C C . PRO A 1 113 ? -1.558 0.005 -16.256 1.00 95.31 113 PRO A C 1
ATOM 901 O O . PRO A 1 113 ? -0.557 0.545 -16.731 1.00 95.31 113 PRO A O 1
ATOM 904 N N . SER A 1 114 ? -1.496 -1.193 -15.680 1.00 91.06 114 SER A N 1
ATOM 905 C CA . SER A 1 114 ? -0.268 -1.985 -15.692 1.00 91.06 114 SER A CA 1
ATOM 906 C C . SER A 1 114 ? 0.104 -2.359 -17.124 1.00 91.06 114 SER A C 1
ATOM 908 O O . SER A 1 114 ? -0.722 -2.889 -17.865 1.00 91.06 114 SER A O 1
ATOM 910 N N . HIS A 1 115 ? 1.364 -2.171 -17.523 1.00 91.62 115 HIS A N 1
ATOM 911 C CA . HIS A 1 115 ? 1.826 -2.667 -18.826 1.00 91.62 115 HIS A CA 1
ATOM 912 C C . HIS A 1 115 ? 1.987 -4.200 -18.853 1.00 91.62 115 HIS A C 1
ATOM 914 O O . HIS A 1 115 ? 2.259 -4.766 -19.911 1.00 91.62 115 HIS A O 1
ATOM 920 N N . TYR A 1 116 ? 1.820 -4.889 -17.715 1.00 89.88 116 TYR A N 1
ATOM 921 C CA . TYR A 1 116 ? 1.867 -6.350 -17.654 1.00 89.88 116 TYR A CA 1
ATOM 922 C C . TYR A 1 116 ? 0.516 -7.001 -17.970 1.00 89.88 116 TYR A C 1
ATOM 924 O O . TYR A 1 116 ? 0.492 -8.011 -18.681 1.00 89.88 116 TYR A O 1
ATOM 932 N N . SER A 1 117 ? -0.592 -6.459 -17.455 1.00 90.75 117 SER A N 1
ATOM 933 C CA . SER A 1 117 ? 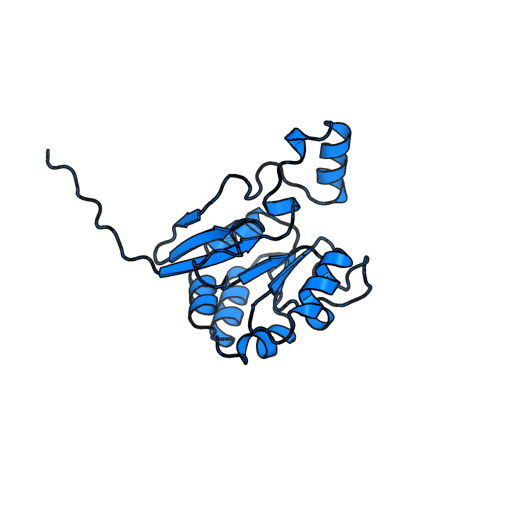-1.953 -6.990 -17.660 1.00 90.75 117 SER A CA 1
ATOM 934 C C . SER A 1 117 ? -2.825 -6.146 -18.589 1.00 90.75 117 SER A C 1
ATOM 936 O O . SER A 1 117 ? -3.677 -6.710 -19.271 1.00 90.75 117 SER A O 1
ATOM 938 N N . GLY A 1 118 ? -2.593 -4.831 -18.644 1.00 92.12 118 GLY A N 1
ATOM 939 C CA . GLY A 1 118 ? -3.483 -3.842 -19.2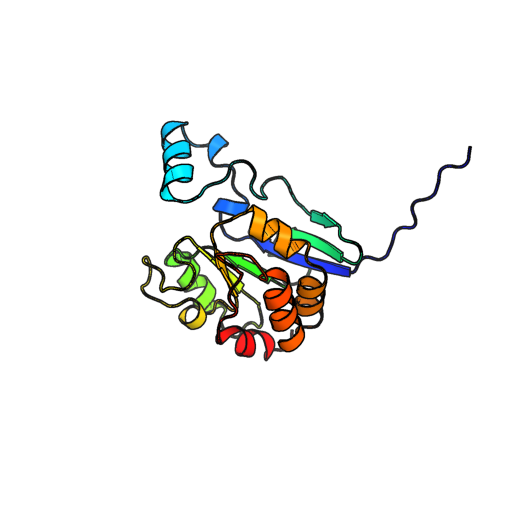51 1.00 92.12 118 GLY A CA 1
ATOM 940 C C . GLY A 1 118 ? -4.566 -3.305 -18.307 1.00 92.12 118 GLY A C 1
ATOM 941 O O . GLY A 1 118 ? -5.307 -2.413 -18.711 1.00 92.12 118 GLY A O 1
ATOM 942 N N . SER A 1 119 ? -4.662 -3.814 -17.076 1.00 92.12 119 SER A N 1
ATOM 943 C CA . SER A 1 119 ? -5.712 -3.451 -16.119 1.00 92.12 119 SER A CA 1
ATOM 944 C C . SER A 1 119 ? -5.379 -2.176 -15.347 1.00 92.12 119 SER A C 1
ATOM 946 O O . SER A 1 119 ? -4.223 -1.956 -14.964 1.00 92.12 119 SER A O 1
ATOM 948 N N . TYR A 1 120 ? -6.396 -1.357 -15.067 1.00 96.75 120 TYR A N 1
ATOM 949 C CA . TYR A 1 120 ? -6.288 -0.297 -14.065 1.00 96.75 120 TYR A CA 1
ATOM 950 C C . TYR A 1 120 ? -6.248 -0.900 -12.650 1.00 96.75 120 TYR A C 1
ATOM 952 O O . TYR A 1 120 ? -6.699 -2.034 -12.447 1.00 96.75 120 TYR A O 1
ATOM 960 N N . PRO A 1 121 ? -5.680 -0.190 -11.656 1.00 96.81 121 PRO A N 1
ATOM 961 C CA . PRO A 1 121 ? -5.571 -0.722 -10.301 1.00 96.81 121 PRO A CA 1
ATOM 962 C C . PRO A 1 121 ? -6.929 -1.135 -9.701 1.00 96.81 121 PRO A C 1
ATOM 964 O O . PRO A 1 121 ? -7.037 -2.213 -9.119 1.00 96.81 121 PRO A O 1
ATOM 967 N N . GLU A 1 122 ? -7.987 -0.352 -9.891 1.00 96.81 122 GLU A N 1
ATOM 968 C CA . GLU A 1 122 ? -9.336 -0.687 -9.419 1.00 96.81 122 GLU A CA 1
ATOM 969 C C . GLU A 1 122 ? -9.907 -1.962 -10.056 1.00 96.81 122 GLU A C 1
ATOM 971 O O . GLU A 1 122 ? -10.570 -2.752 -9.375 1.00 96.81 122 GLU A O 1
ATOM 976 N N . ASP A 1 123 ? -9.610 -2.211 -11.335 1.00 95.94 123 ASP A N 1
ATOM 977 C CA . ASP A 1 123 ? -10.091 -3.393 -12.052 1.00 95.94 123 ASP A CA 1
ATOM 978 C C . ASP A 1 123 ? -9.510 -4.658 -11.417 1.00 95.94 123 ASP A C 1
ATOM 980 O O . ASP A 1 123 ? -10.245 -5.597 -11.098 1.00 95.94 123 ASP A O 1
ATOM 984 N N . ALA A 1 124 ? -8.205 -4.637 -11.133 1.00 95.44 124 ALA A N 1
ATOM 985 C CA . ALA A 1 124 ? -7.502 -5.724 -10.457 1.00 95.44 124 ALA A CA 1
ATOM 986 C C . ALA A 1 124 ? -7.857 -5.844 -8.962 1.00 95.44 124 ALA A C 1
ATOM 988 O O . ALA A 1 124 ? -7.602 -6.885 -8.366 1.00 95.44 124 ALA A O 1
ATOM 989 N N . GLY A 1 125 ? -8.485 -4.831 -8.352 1.00 96.94 125 GLY A N 1
ATOM 990 C CA . GLY A 1 125 ? -8.901 -4.857 -6.945 1.00 96.94 125 GLY A CA 1
ATOM 991 C C . GLY A 1 125 ? -7.934 -4.182 -5.972 1.00 96.94 125 GLY A C 1
ATOM 992 O O . GLY A 1 125 ? -7.976 -4.448 -4.770 1.00 96.94 125 GLY A O 1
ATOM 993 N N . TYR A 1 126 ? -7.057 -3.309 -6.460 1.00 98.44 126 TYR A N 1
ATOM 994 C CA . TYR A 1 126 ? -6.286 -2.428 -5.593 1.00 98.44 126 TYR A CA 1
ATOM 995 C C . TYR A 1 126 ? -7.172 -1.285 -5.124 1.00 98.44 126 TYR A C 1
ATOM 997 O O . TYR A 1 126 ? -7.816 -0.635 -5.933 1.00 98.44 126 TYR A O 1
ATOM 1005 N N . ALA A 1 127 ? -7.190 -1.041 -3.819 1.00 98.31 127 ALA A N 1
ATOM 1006 C CA . ALA A 1 127 ? -7.885 0.069 -3.187 1.00 98.31 127 ALA A CA 1
ATOM 1007 C C . ALA A 1 127 ? -7.058 1.364 -3.235 1.00 98.31 127 ALA A C 1
ATOM 1009 O O . ALA A 1 127 ? -7.627 2.452 -3.337 1.00 98.31 127 ALA A O 1
ATOM 1010 N N . LEU A 1 128 ? -5.729 1.244 -3.197 1.00 98.56 128 LEU A N 1
ATOM 1011 C CA . LEU A 1 128 ? -4.780 2.356 -3.251 1.00 98.56 128 LEU A CA 1
ATOM 1012 C C . LEU A 1 128 ? -3.748 2.116 -4.358 1.00 98.56 128 LEU A C 1
ATOM 1014 O O . LEU A 1 128 ? -3.433 0.966 -4.667 1.00 98.56 128 LEU A O 1
ATOM 1018 N N . ASP A 1 129 ? -3.174 3.181 -4.903 1.00 98.38 129 ASP A N 1
ATOM 1019 C CA . ASP A 1 129 ? -2.065 3.120 -5.856 1.00 98.38 129 ASP A CA 1
ATOM 1020 C C . ASP A 1 129 ? -0.921 4.017 -5.375 1.00 98.38 129 ASP A C 1
ATOM 1022 O O . ASP A 1 129 ? -1.098 5.213 -5.147 1.00 98.38 129 ASP A O 1
ATOM 1026 N N . ILE A 1 130 ? 0.238 3.407 -5.151 1.00 97.75 130 ILE A N 1
ATOM 1027 C CA . ILE A 1 130 ? 1.418 4.004 -4.532 1.00 97.75 130 ILE A CA 1
ATOM 1028 C C . ILE A 1 130 ? 2.532 4.041 -5.590 1.00 97.75 130 ILE A C 1
ATOM 1030 O O . ILE A 1 130 ? 2.853 2.990 -6.170 1.00 97.75 130 ILE A O 1
ATOM 1034 N N . PRO A 1 131 ? 3.160 5.207 -5.831 1.00 95.00 131 PRO A N 1
ATOM 1035 C CA . PRO A 1 131 ? 4.322 5.288 -6.707 1.00 95.00 131 PRO A CA 1
ATOM 1036 C C . PRO A 1 131 ? 5.467 4.441 -6.152 1.00 95.00 131 PRO A C 1
ATOM 1038 O O . PRO A 1 131 ? 5.539 4.152 -4.953 1.00 95.00 131 PRO A O 1
ATOM 1041 N N . LYS A 1 132 ? 6.383 4.016 -7.024 1.00 91.88 132 LYS A N 1
ATOM 1042 C CA . LYS A 1 132 ? 7.476 3.114 -6.647 1.00 91.88 132 LYS A CA 1
ATOM 1043 C C . LYS A 1 132 ? 8.585 3.827 -5.857 1.00 91.88 132 LYS A C 1
ATOM 1045 O O . LYS A 1 132 ? 9.699 3.979 -6.335 1.00 91.88 132 LYS A O 1
ATOM 1050 N N . SER A 1 133 ? 8.264 4.250 -4.634 1.00 91.31 133 SER A N 1
ATOM 1051 C CA . SER A 1 133 ? 9.139 4.979 -3.711 1.00 91.31 133 SER A CA 1
ATOM 1052 C C . SER A 1 133 ? 9.063 4.384 -2.295 1.00 91.31 133 SER A C 1
ATOM 1054 O O . SER A 1 133 ? 8.023 4.488 -1.637 1.00 91.31 133 SER A O 1
ATOM 1056 N N . PRO A 1 134 ? 10.123 3.715 -1.805 1.00 90.88 134 PRO A N 1
ATOM 1057 C CA . PRO A 1 134 ? 10.150 3.147 -0.453 1.00 90.88 134 PRO A CA 1
ATOM 1058 C C . PRO A 1 134 ? 10.036 4.199 0.652 1.00 90.88 134 PRO A C 1
ATOM 1060 O O . PRO A 1 134 ? 9.372 3.951 1.658 1.00 90.88 134 PRO A O 1
ATOM 1063 N N . ASP A 1 135 ? 10.616 5.384 0.462 1.00 90.88 135 ASP A N 1
ATOM 1064 C CA . ASP A 1 135 ? 10.519 6.487 1.425 1.00 90.88 135 ASP A CA 1
ATOM 1065 C C . ASP A 1 135 ? 9.098 7.028 1.553 1.00 90.88 135 ASP A C 1
ATOM 1067 O O . ASP A 1 135 ? 8.648 7.354 2.656 1.00 90.88 135 ASP A O 1
ATOM 1071 N N . LEU A 1 136 ? 8.351 7.054 0.447 1.00 94.12 136 LEU A N 1
ATOM 1072 C CA . LEU A 1 136 ? 6.936 7.393 0.479 1.00 94.12 136 LEU A CA 1
ATOM 1073 C C . LEU A 1 136 ? 6.140 6.331 1.246 1.00 94.12 136 LEU A C 1
ATOM 1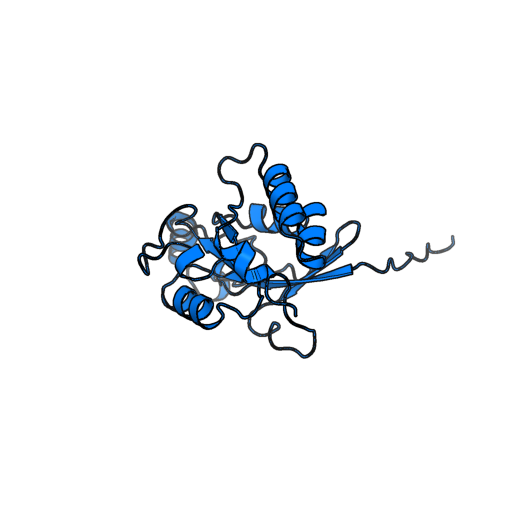075 O O . LEU A 1 136 ? 5.308 6.689 2.078 1.00 94.12 136 LEU A O 1
ATOM 1079 N N . VAL A 1 137 ? 6.441 5.040 1.053 1.00 95.50 137 VAL A N 1
ATOM 1080 C CA . VAL A 1 137 ? 5.827 3.958 1.844 1.00 95.50 137 VAL A CA 1
ATOM 1081 C C . VAL A 1 137 ? 6.159 4.114 3.329 1.00 95.50 137 VAL A C 1
ATOM 1083 O O . VAL A 1 137 ? 5.252 4.067 4.152 1.00 95.50 137 VAL A O 1
ATOM 1086 N N . ARG A 1 138 ? 7.424 4.347 3.697 1.00 94.75 138 ARG A N 1
ATOM 1087 C CA . ARG A 1 138 ? 7.826 4.598 5.094 1.00 94.75 138 ARG A CA 1
ATOM 1088 C C . ARG A 1 138 ? 7.050 5.753 5.706 1.00 94.75 138 ARG A C 1
ATOM 1090 O O . ARG A 1 138 ? 6.470 5.602 6.777 1.00 94.75 138 ARG A O 1
ATOM 1097 N N . SER A 1 139 ? 7.014 6.881 5.006 1.00 95.50 139 SER A N 1
ATOM 1098 C CA . SER A 1 139 ? 6.331 8.084 5.474 1.00 95.50 139 SER A CA 1
ATOM 1099 C C . SER A 1 139 ? 4.839 7.814 5.671 1.00 95.50 139 SER A C 1
ATOM 1101 O O . SER A 1 139 ? 4.303 8.107 6.739 1.00 95.50 139 SER A O 1
ATOM 1103 N N . LEU A 1 140 ? 4.197 7.146 4.707 1.00 97.50 140 LEU A N 1
ATOM 1104 C CA . LEU A 1 140 ? 2.795 6.736 4.786 1.00 97.50 140 LEU A CA 1
ATOM 1105 C C . LEU A 1 140 ? 2.530 5.811 5.984 1.00 97.50 140 LEU A C 1
ATOM 1107 O O . LEU A 1 140 ? 1.577 6.023 6.730 1.00 97.50 140 LEU A O 1
ATOM 1111 N N . LEU A 1 141 ? 3.387 4.809 6.203 1.00 96.88 141 LEU A N 1
ATOM 1112 C CA . LEU A 1 141 ? 3.265 3.857 7.313 1.00 96.88 141 LEU A CA 1
ATOM 1113 C C . LEU A 1 141 ? 3.585 4.469 8.684 1.00 96.88 141 LEU A C 1
ATOM 1115 O O . LEU A 1 141 ? 3.365 3.821 9.701 1.00 96.88 141 LEU A O 1
ATOM 1119 N N . THR A 1 142 ? 4.056 5.714 8.732 1.00 96.69 142 THR A N 1
ATOM 1120 C CA . THR A 1 142 ? 4.184 6.501 9.971 1.00 96.69 142 THR A CA 1
ATOM 1121 C C . THR A 1 142 ? 3.155 7.630 10.075 1.00 96.69 142 THR A C 1
ATOM 1123 O O . THR A 1 142 ? 3.131 8.348 11.075 1.00 96.69 142 THR A O 1
ATOM 1126 N N . HIS A 1 143 ? 2.279 7.782 9.074 1.00 98.06 143 HIS A N 1
ATOM 1127 C CA . HIS A 1 143 ? 1.282 8.843 9.031 1.00 98.06 143 HIS A CA 1
ATOM 1128 C C . HIS A 1 143 ? 0.073 8.505 9.911 1.00 98.06 143 HIS A C 1
ATOM 1130 O O . HIS A 1 143 ? -0.803 7.716 9.557 1.00 98.06 143 HIS A O 1
ATOM 1136 N N . GLU A 1 144 ? 0.012 9.152 11.068 1.00 97.31 144 GLU A N 1
ATOM 1137 C CA . GLU A 1 144 ? -0.959 8.918 12.138 1.00 97.31 144 GLU A CA 1
ATOM 1138 C C . GLU A 1 144 ? -2.427 8.931 11.679 1.00 97.31 144 GLU A C 1
ATOM 1140 O O . GLU A 1 144 ? -3.181 8.021 12.019 1.00 97.31 144 GLU A O 1
ATOM 1145 N N . GLY A 1 145 ? -2.834 9.911 10.865 1.00 97.44 145 GLY A N 1
ATOM 1146 C CA . GLY A 1 145 ? -4.212 9.980 10.366 1.00 97.44 145 GLY A CA 1
ATOM 1147 C C . GLY A 1 145 ? -4.563 8.847 9.397 1.00 97.44 145 GLY A C 1
ATOM 1148 O O . GLY A 1 145 ? -5.706 8.396 9.345 1.00 97.44 145 GLY A O 1
ATOM 1149 N N . PHE A 1 146 ? -3.573 8.345 8.651 1.00 98.31 146 PHE A N 1
ATOM 1150 C CA . PHE A 1 146 ? -3.784 7.242 7.714 1.00 98.31 146 PHE A CA 1
ATOM 1151 C C . PHE A 1 146 ? -3.922 5.918 8.470 1.00 98.31 146 PHE A C 1
ATOM 1153 O O . PHE A 1 146 ? -4.842 5.148 8.195 1.00 98.31 146 PHE A O 1
ATOM 1160 N N . LEU A 1 147 ? -3.062 5.693 9.469 1.00 98.06 147 LEU A N 1
ATOM 1161 C CA . LEU A 1 147 ? -3.135 4.531 10.356 1.00 98.06 147 LEU A CA 1
ATOM 1162 C C . LEU A 1 147 ? -4.475 4.475 11.109 1.00 98.06 147 LEU A C 1
ATOM 1164 O O . LEU A 1 147 ? -5.137 3.438 11.066 1.00 98.06 147 LEU A O 1
ATOM 1168 N N . ASP A 1 148 ? -4.932 5.598 11.678 1.00 97.38 148 ASP A N 1
ATOM 1169 C CA . ASP A 1 148 ? -6.263 5.704 12.301 1.00 97.38 148 ASP A CA 1
ATOM 1170 C C . ASP A 1 148 ? -7.382 5.319 11.320 1.00 97.38 148 ASP A C 1
ATOM 1172 O O . ASP A 1 148 ? -8.349 4.637 11.674 1.00 97.38 148 ASP A O 1
ATOM 1176 N N . GLY A 1 149 ? -7.272 5.782 10.071 1.00 96.94 149 GLY A N 1
ATOM 1177 C CA . GLY A 1 149 ? -8.223 5.472 9.009 1.00 96.94 149 GLY A CA 1
ATOM 1178 C C . GLY A 1 149 ? -8.276 3.976 8.698 1.00 96.94 149 GLY A C 1
ATOM 1179 O O . GLY A 1 149 ? -9.365 3.414 8.589 1.00 96.94 149 GLY A O 1
ATOM 1180 N N . LEU A 1 150 ? -7.119 3.312 8.611 1.00 95.94 150 LEU A N 1
ATOM 1181 C CA . LEU A 1 150 ? -7.036 1.866 8.383 1.00 95.94 150 LEU A CA 1
ATOM 1182 C C . LEU A 1 150 ? -7.635 1.057 9.537 1.00 95.94 150 LEU A C 1
ATOM 1184 O O . LEU A 1 150 ? -8.367 0.098 9.291 1.00 95.94 150 LEU A O 1
ATOM 1188 N N . VAL A 1 151 ? -7.341 1.447 10.779 1.00 94.62 151 VAL A N 1
ATOM 1189 C CA . VAL A 1 151 ? -7.874 0.807 11.989 1.00 94.62 151 VAL A CA 1
ATOM 1190 C C . VAL A 1 151 ? -9.394 0.938 12.045 1.00 94.62 151 VAL A C 1
ATOM 1192 O O . VAL A 1 151 ? -10.104 -0.057 12.176 1.00 94.62 151 VAL A O 1
ATOM 1195 N N . SER A 1 152 ? -9.900 2.167 11.918 1.00 95.12 152 SER A N 1
ATOM 1196 C CA . SER A 1 152 ? -11.337 2.455 12.007 1.00 95.12 152 SER A CA 1
ATOM 1197 C C . SER A 1 152 ? -12.126 1.999 10.777 1.00 95.12 152 SER A C 1
ATOM 1199 O O . SER A 1 152 ? -13.353 1.927 10.833 1.00 95.12 152 SER A O 1
ATOM 1201 N N . ARG A 1 153 ? -11.435 1.685 9.671 1.00 95.12 153 ARG A N 1
ATOM 1202 C CA . ARG A 1 153 ? -12.015 1.350 8.359 1.00 95.12 153 ARG A CA 1
ATOM 1203 C C . ARG A 1 153 ? -12.974 2.423 7.828 1.00 95.12 153 ARG A C 1
ATOM 1205 O O . ARG A 1 153 ? -13.859 2.134 7.026 1.00 95.12 153 ARG A O 1
ATOM 1212 N N . GLU A 1 154 ? -12.796 3.671 8.251 1.00 96.31 154 GLU A N 1
ATOM 1213 C CA . GLU A 1 154 ? -13.611 4.796 7.803 1.00 96.31 154 GLU A CA 1
ATOM 1214 C C . GLU A 1 154 ? -13.023 5.402 6.524 1.00 96.31 154 GLU A C 1
ATOM 1216 O O . GLU A 1 154 ? -11.976 6.053 6.548 1.00 96.31 154 GLU A O 1
ATOM 1221 N N . GLU A 1 155 ? -13.726 5.237 5.400 1.00 97.31 155 GLU A N 1
ATOM 1222 C CA . GLU A 1 155 ? -13.274 5.716 4.086 1.00 97.31 155 GLU A CA 1
ATOM 1223 C C . GLU A 1 155 ? -12.924 7.211 4.092 1.00 97.31 155 GLU A C 1
ATOM 1225 O O . GLU A 1 155 ? -11.885 7.609 3.569 1.00 97.31 155 GLU A O 1
ATOM 1230 N N . GLY A 1 156 ? -13.765 8.035 4.728 1.00 97.94 156 GLY A N 1
ATOM 1231 C CA . GLY A 1 156 ? -13.543 9.478 4.827 1.00 97.94 156 GLY A CA 1
ATOM 1232 C C . GLY A 1 156 ? -12.233 9.828 5.535 1.00 97.94 156 GLY A C 1
ATOM 1233 O O . GLY A 1 156 ? -11.502 10.689 5.057 1.00 97.94 156 GLY A O 1
ATOM 1234 N N . LYS A 1 157 ? -11.887 9.114 6.618 1.00 97.88 157 LYS A N 1
ATOM 1235 C CA . LYS A 1 157 ? -10.617 9.319 7.334 1.00 97.88 157 LYS A CA 1
ATOM 1236 C C . LYS A 1 157 ? -9.423 8.937 6.471 1.00 97.88 157 LYS A C 1
ATOM 1238 O O . LYS A 1 157 ? -8.467 9.701 6.407 1.00 97.88 157 LYS A O 1
ATOM 1243 N N . ILE A 1 158 ? -9.496 7.799 5.776 1.00 98.25 158 ILE A N 1
ATOM 1244 C CA . ILE A 1 158 ? -8.427 7.355 4.870 1.00 98.25 158 ILE A CA 1
ATOM 1245 C C . ILE A 1 158 ? -8.209 8.395 3.766 1.00 98.25 158 ILE A C 1
ATOM 1247 O O . ILE A 1 158 ? -7.078 8.814 3.545 1.00 98.25 158 ILE A O 1
ATOM 1251 N N . ARG A 1 159 ? -9.280 8.851 3.104 1.00 98.44 159 ARG A N 1
ATOM 1252 C CA . ARG A 1 159 ? -9.191 9.846 2.025 1.00 98.44 159 ARG A CA 1
ATOM 1253 C C . ARG A 1 159 ? -8.600 11.166 2.510 1.00 98.44 159 ARG A C 1
ATOM 1255 O O . ARG A 1 159 ? -7.614 11.614 1.939 1.00 98.44 159 ARG A O 1
ATOM 1262 N N . SER A 1 160 ? -9.141 11.746 3.582 1.00 98.25 160 SER A N 1
ATOM 1263 C CA . SER A 1 160 ? -8.638 13.017 4.113 1.00 98.25 160 SER A CA 1
ATOM 1264 C C . SER A 1 160 ? -7.190 12.916 4.597 1.00 98.25 160 SER A C 1
ATOM 1266 O O . SER A 1 160 ? -6.412 13.833 4.365 1.00 98.25 160 SER A O 1
ATOM 1268 N N . ALA A 1 161 ? -6.798 11.793 5.206 1.00 98.31 161 ALA A N 1
ATOM 1269 C CA . ALA A 1 161 ? -5.415 11.577 5.619 1.00 98.31 161 ALA A CA 1
ATOM 1270 C C . ALA A 1 161 ? -4.456 11.437 4.429 1.00 98.31 161 ALA A C 1
ATOM 1272 O O . ALA A 1 161 ? -3.322 11.897 4.514 1.00 98.31 161 ALA A O 1
ATOM 1273 N N . LEU A 1 162 ? -4.887 10.814 3.328 1.00 98.25 162 LEU A N 1
ATOM 1274 C CA . LEU A 1 162 ? -4.082 10.710 2.109 1.00 98.25 162 LEU A CA 1
ATOM 1275 C C . LEU A 1 162 ? -3.994 12.041 1.352 1.00 98.25 162 LEU A C 1
ATOM 1277 O O . LEU A 1 162 ? -2.946 12.338 0.786 1.00 98.25 162 LEU A O 1
ATOM 1281 N N . GLU A 1 163 ? -5.049 12.857 1.374 1.00 97.81 163 GLU A N 1
ATOM 1282 C CA . GLU A 1 163 ? -5.022 14.230 0.854 1.00 97.81 163 GLU A CA 1
ATOM 1283 C C . GLU A 1 163 ? -4.060 15.118 1.657 1.00 97.81 163 GLU A C 1
ATOM 1285 O O . GLU A 1 163 ? -3.251 15.833 1.067 1.00 97.81 163 GLU A O 1
ATOM 1290 N N . GLU A 1 164 ? -4.104 15.039 2.992 1.00 97.69 164 GLU A N 1
ATOM 1291 C CA . GLU A 1 164 ? -3.166 15.734 3.882 1.00 97.69 164 GLU A CA 1
ATOM 1292 C C . GLU A 1 164 ? -1.724 15.277 3.631 1.00 97.69 164 GLU A C 1
ATOM 1294 O O . GLU A 1 164 ? -0.851 16.101 3.362 1.00 97.69 164 GLU A O 1
ATOM 1299 N N . PHE A 1 165 ? -1.490 13.962 3.652 1.00 97.19 165 PHE A N 1
ATOM 1300 C CA . PHE A 1 165 ? -0.183 13.355 3.406 1.00 97.19 165 PHE A CA 1
ATOM 1301 C C . PHE A 1 165 ? 0.380 13.722 2.027 1.00 97.19 165 PHE A C 1
ATOM 1303 O O . PHE A 1 165 ? 1.571 13.988 1.883 1.00 97.19 165 PHE A O 1
ATOM 1310 N N . GLY A 1 166 ? -0.480 13.736 1.008 1.00 95.38 166 GLY A N 1
ATOM 1311 C CA . GLY A 1 166 ? -0.121 14.032 -0.374 1.00 95.38 166 GLY A CA 1
ATOM 1312 C C . GLY A 1 166 ? 0.117 15.512 -0.667 1.00 95.38 166 GLY A C 1
ATOM 1313 O O . GLY A 1 166 ? 0.583 15.843 -1.758 1.00 95.38 166 GLY A O 1
ATOM 1314 N N . SER A 1 167 ? -0.195 16.416 0.267 1.00 95.31 167 SER A N 1
ATOM 1315 C CA . SER A 1 167 ? -0.092 17.857 0.046 1.00 95.31 167 SER A CA 1
ATOM 1316 C C . SER A 1 167 ? 1.356 18.282 -0.221 1.00 95.31 167 SER A C 1
ATOM 1318 O O . SER A 1 167 ? 2.186 18.343 0.684 1.00 95.31 167 SER A O 1
ATOM 1320 N N . GLY A 1 168 ? 1.645 18.648 -1.472 1.00 91.12 168 GLY A N 1
ATOM 1321 C CA . GLY A 1 168 ? 2.975 19.081 -1.909 1.00 91.12 168 GLY A CA 1
ATOM 1322 C C . GLY A 1 168 ? 3.864 17.961 -2.455 1.00 91.12 168 GLY A C 1
ATOM 1323 O O . GLY A 1 168 ? 5.002 18.243 -2.828 1.00 91.12 168 GLY A O 1
ATOM 1324 N N . LEU A 1 169 ? 3.360 16.726 -2.542 1.00 95.12 169 LEU A N 1
ATOM 1325 C CA . LEU A 1 169 ? 4.010 15.647 -3.284 1.00 95.12 169 LEU A CA 1
ATOM 1326 C C . LEU A 1 169 ? 3.652 15.748 -4.772 1.00 95.12 169 LEU A C 1
ATOM 1328 O O . LEU A 1 169 ? 2.503 16.006 -5.124 1.00 95.12 169 LEU A O 1
ATOM 1332 N N . GLU A 1 170 ? 4.633 15.525 -5.647 1.00 94.38 170 GLU A N 1
ATOM 1333 C CA . GLU A 1 170 ? 4.401 15.433 -7.096 1.00 94.38 170 GLU A CA 1
ATOM 1334 C C . GLU A 1 170 ? 3.588 14.178 -7.445 1.00 94.38 170 GLU A C 1
ATOM 1336 O O . GLU A 1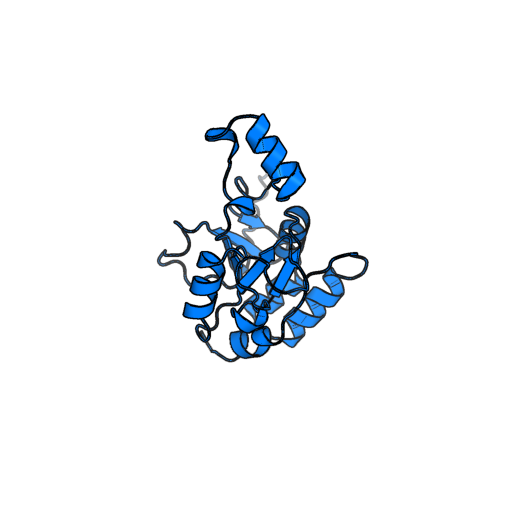 170 ? 2.638 14.237 -8.224 1.00 94.38 170 GLU A O 1
ATOM 1341 N N . GLU A 1 171 ? 3.910 13.060 -6.790 1.00 95.38 171 GLU A N 1
ATOM 1342 C CA . GLU A 1 171 ? 3.220 11.779 -6.922 1.00 95.38 171 GLU A CA 1
ATOM 1343 C C . GLU A 1 171 ? 2.683 11.337 -5.546 1.00 95.38 171 GLU A C 1
ATOM 1345 O O . GLU A 1 171 ? 3.395 10.681 -4.782 1.00 95.38 171 GLU A O 1
ATOM 1350 N N . PRO A 1 172 ? 1.455 11.740 -5.162 1.00 97.00 172 PRO A N 1
ATOM 1351 C CA . PRO A 1 172 ? 0.838 11.305 -3.908 1.00 97.00 172 PRO A CA 1
ATOM 1352 C C . PRO A 1 172 ? 0.368 9.838 -3.970 1.00 97.00 172 PRO A C 1
ATOM 1354 O O . PRO A 1 172 ? 0.466 9.170 -4.989 1.00 97.00 172 PRO A O 1
ATOM 1357 N N . VAL A 1 173 ? -0.180 9.306 -2.877 1.00 98.06 173 VAL A N 1
ATOM 1358 C CA . VAL A 1 173 ? -0.900 8.020 -2.925 1.00 98.06 173 VAL A CA 1
ATOM 1359 C C . VAL A 1 173 ? -2.299 8.263 -3.478 1.00 98.06 173 VAL A C 1
ATOM 1361 O O . VAL A 1 173 ? -3.045 9.076 -2.931 1.00 98.06 173 VAL A O 1
ATOM 1364 N N . LEU A 1 174 ? -2.686 7.535 -4.523 1.00 98.25 174 LEU A N 1
ATOM 1365 C CA . LEU A 1 174 ? -4.025 7.649 -5.093 1.00 98.25 174 LEU A CA 1
ATOM 1366 C C . LEU A 1 174 ? -4.984 6.689 -4.408 1.00 98.25 174 LEU A C 1
ATOM 1368 O O . LEU A 1 174 ? -4.679 5.516 -4.184 1.00 98.25 174 LEU A O 1
ATOM 1372 N N . VAL A 1 175 ? -6.187 7.184 -4.142 1.00 98.12 175 VAL A N 1
ATOM 1373 C CA . VAL A 1 175 ? -7.321 6.346 -3.770 1.00 98.12 175 VAL A CA 1
ATOM 1374 C C . VAL A 1 175 ? -8.058 5.937 -5.032 1.00 98.12 175 VAL A C 1
ATOM 1376 O O . VAL A 1 175 ? -8.488 6.783 -5.812 1.00 98.12 175 VAL A O 1
ATOM 1379 N N . THR A 1 176 ? -8.250 4.638 -5.205 1.00 98.00 176 THR A N 1
ATOM 1380 C CA . THR A 1 176 ? -9.014 4.100 -6.330 1.00 98.00 176 THR A CA 1
ATOM 1381 C C . THR A 1 176 ? -10.514 4.037 -5.996 1.00 98.00 176 THR A C 1
ATOM 1383 O O . THR A 1 176 ? -10.891 4.039 -4.815 1.00 98.00 176 THR A O 1
ATOM 1386 N N . PRO A 1 177 ? -11.397 3.904 -7.001 1.00 96.62 177 PRO A N 1
ATOM 1387 C CA . PRO A 1 177 ? -12.812 3.607 -6.771 1.00 96.62 177 PRO A CA 1
ATOM 1388 C C . PRO A 1 177 ? -13.065 2.349 -5.920 1.00 96.62 177 PRO A C 1
ATOM 1390 O O . PRO A 1 177 ? -14.034 2.303 -5.165 1.00 96.62 177 PRO A O 1
ATOM 1393 N N . TYR A 1 178 ? -12.178 1.352 -5.986 1.00 97.38 178 TYR A N 1
ATOM 1394 C CA . TYR A 1 178 ? -12.363 0.071 -5.305 1.00 97.38 178 TYR A CA 1
ATOM 1395 C C . TYR A 1 178 ? -12.198 0.150 -3.773 1.00 97.38 178 TYR A C 1
ATOM 1397 O O . TYR A 1 178 ? -12.619 -0.764 -3.061 1.00 97.38 178 TYR A O 1
ATOM 1405 N N . LEU A 1 179 ? -11.652 1.246 -3.219 1.00 97.88 179 LEU A N 1
ATOM 1406 C CA . LEU A 1 179 ? -11.547 1.416 -1.761 1.00 97.88 179 LEU A CA 1
ATOM 1407 C C . LEU A 1 179 ? -12.911 1.267 -1.065 1.00 97.88 179 LEU A C 1
ATOM 1409 O O . LEU A 1 179 ? -12.996 0.600 -0.035 1.00 97.88 179 LEU A O 1
ATOM 1413 N N . THR A 1 180 ? -13.973 1.836 -1.637 1.00 97.00 180 THR A N 1
ATOM 1414 C CA . THR A 1 180 ? -15.329 1.755 -1.073 1.00 97.00 180 THR A CA 1
ATOM 1415 C C . THR A 1 180 ? -15.807 0.306 -0.966 1.00 97.00 180 THR A C 1
ATOM 1417 O O . THR A 1 180 ? -16.335 -0.105 0.067 1.00 97.00 180 THR A O 1
ATOM 1420 N N . GLU A 1 181 ? -15.568 -0.501 -2.001 1.00 96.19 181 GLU A N 1
ATOM 1421 C CA . GLU A 1 181 ? -15.919 -1.925 -2.006 1.00 96.19 181 GLU A CA 1
ATOM 1422 C C . GLU A 1 181 ? -15.095 -2.714 -0.980 1.00 96.19 181 GLU A C 1
ATOM 1424 O O . GLU A 1 181 ? -15.642 -3.525 -0.229 1.00 96.19 181 GLU A O 1
ATOM 1429 N N . ALA A 1 182 ? -13.789 -2.438 -0.892 1.00 95.12 182 ALA A N 1
ATOM 1430 C CA . ALA A 1 182 ? -12.899 -3.080 0.072 1.00 95.12 182 ALA A CA 1
ATOM 1431 C C . ALA A 1 182 ? -13.288 -2.779 1.532 1.00 95.12 182 ALA A C 1
ATOM 1433 O O . ALA A 1 182 ? -13.095 -3.624 2.408 1.00 95.12 182 ALA A O 1
ATOM 1434 N N . LEU A 1 183 ? -13.846 -1.600 1.819 1.00 95.75 183 LEU A N 1
ATOM 1435 C CA . LEU A 1 183 ? -14.253 -1.209 3.172 1.00 95.75 183 LEU A CA 1
ATOM 1436 C C . LEU A 1 183 ? -15.670 -1.669 3.545 1.00 95.75 183 LEU A C 1
ATOM 1438 O O . LEU A 1 183 ? -15.934 -1.882 4.728 1.00 95.75 183 LEU A O 1
ATOM 1442 N N . ALA A 1 184 ? -16.555 -1.890 2.567 1.00 93.69 184 ALA A N 1
ATOM 1443 C CA . ALA A 1 184 ? -17.938 -2.322 2.799 1.00 93.69 184 ALA A CA 1
ATOM 1444 C C . ALA A 1 184 ? -18.055 -3.718 3.442 1.00 93.69 184 ALA A C 1
ATOM 1446 O O . ALA A 1 184 ? -19.055 -4.034 4.090 1.00 93.69 184 ALA A O 1
ATOM 1447 N N . VAL A 1 185 ? -17.033 -4.559 3.279 1.00 88.31 185 VAL A N 1
ATOM 1448 C CA . VAL A 1 185 ? -16.970 -5.887 3.893 1.00 88.31 185 VAL A CA 1
ATOM 1449 C C . VAL A 1 185 ? -16.493 -5.747 5.339 1.00 88.31 185 VAL A C 1
ATOM 1451 O O . VAL A 1 185 ? -15.367 -5.306 5.595 1.00 88.31 185 VAL A O 1
ATOM 1454 N N . GLN A 1 186 ? -17.353 -6.119 6.291 1.00 74.00 186 GLN A N 1
ATOM 1455 C CA . GLN A 1 186 ? -16.977 -6.210 7.704 1.00 74.00 186 GLN A CA 1
ATOM 1456 C C . GLN A 1 186 ? -16.033 -7.400 7.912 1.00 74.00 186 GLN A C 1
ATOM 1458 O O . GLN A 1 186 ? -16.244 -8.462 7.325 1.00 74.00 186 GLN A O 1
ATOM 1463 N N . ARG A 1 187 ? -14.989 -7.204 8.720 1.00 65.25 187 ARG A N 1
ATOM 1464 C CA . ARG A 1 187 ? -14.002 -8.235 9.068 1.00 65.25 187 ARG A CA 1
ATOM 1465 C C . ARG A 1 187 ? -14.108 -8.589 10.540 1.00 65.25 187 ARG A C 1
ATOM 1467 O O . ARG A 1 187 ? -14.384 -7.658 11.328 1.00 65.25 187 ARG A O 1
#

pLDDT: mean 88.48, std 12.47, range [40.88, 98.56]

Sequence (187 aa):
MTASTEEVRDLEIVRIGILTPYLFDDVRDRCDEEYIKDQEERYGYDRDNLIQVPQMITSRHRVLIETPDNCAGPSGFPQLVIHGSTRPAEERVESIKGSGIVVARYSIFYGGPSHYSGSYPEDAGYALDIPKSPDLVRSLLTHEGFLDGLVSREEGKIRSALEEFGSGLEEPVLVTPYLTEALAVQR

Foldseek 3Di:
DDDPPPPPPPAAEAEEEEEECLAANDCVVPDDPVVVVCCCPPVVRDNPHCNPPQWDDEPRHIYGYHYPVRQPDPPDHGLEYEFEQAPVRLQVLQVCQLVLHAYEYEGCQFPAADPRPRDDCVRSQHQKYDYNDRVLVVLLSRQPQCSVCSVVLPPVSNVVSQVVSCVPPPRTMDGDPNSVSSSVDDD

Radius of gyration: 17.04 Å; chains: 1; bounding box: 44×36×60 Å

Secondary structure (DSSP, 8-state):
----------PEEEEEEE--HHHH--GGGTS-HHHHHHHHHHH---TTSSTT-SEEE-SSEEEEEE-TTTTTSTT---SEEEE--SHHHHHHHHHTTTS--EEEEEETTTTS--TTT---HHHHT-SEEEES-HHHHHHHHT-HHHHHHHHHT-HHHHHHHHHHHHTT-SS-PEEPTHHHHHHHS--

=== Feature glossary ===
Feature key, reading from the visual/contextual features back to the raw sequence:

Rendered structure images. Structure images are PyMOL renders from six orthogonal camera directions. Cartoon representation draws helices as coils and strands as arrows; sticks shows the backbone as bonds; surface shows the solvent-excluded envelope. Rainbow coloring maps sequence position to hue (blue→red, N→C); chain coloring assigns a distinct color per polypeptide.

Contact-map, Ramachandran, and PAE plots. Three diagnostic plots accompany the record. The Cα contact map visualizes the tertiary structure as a 2D adjacency matrix (8 Å cutoff, sequence-local contacts suppressed). The Ramachandran plot shows the distribution of backbone (φ, ψ) torsions, with points in the α and β basins reflecting secondary structure content. The PAE plot shows AlphaFold's inter-residue confidence as a color matrix.

InterPro / GO / CATH / organism. The annotation block draws on four external resources. InterPro: which protein families and domains the sequence belongs to. GO: standardized terms for what the protein does, what process it participates in, and where in the cell it acts. CATH: which structural fold it has in the CATH hierarchy. Organism: the species of origin.

Nearest PDB structures. Structural nearest neighbors (via Foldseek easy-search vs the PDB). Reported per hit: target PDB id, E-value, and alignment TM-score. A TM-score above ~0.5 is the conventional threshold for 'same fold'.

Predicted aligned error. Predicted aligned error is AlphaFold's pairwise confidence. Unlike pLDDT (per-residue), PAE is per-residue-pair and captures whether two parts of the structure are correctly placed relative to each other. Units are ångströms of expected positional error.

Solvent-accessible surface area. SASA measures how much of the protein is reachable by solvent. It is computed by rolling a water-sized probe over the atomic surface and summing the exposed area (Å²). Per-residue SASA distinguishes core (buried, low SASA) from surface (exposed, high SASA) residues; total SASA is a whole-molecule size measure.

B-factor. Crystallographic B-factors measure how much each atom's electron density is smeared out, in Å². They rise in mobile loops and surface residues and fall in the buried interior. In AlphaFold models this column is repurposed to hold pLDDT instead.

pLDDT. For AlphaFold models, the B-factor field carries pLDDT — the model's own estimate of local accuracy on a 0–100 scale. Regions with pLDDT<50 should be treated as essentially unmodeled; they often correspond to intrinsically disordered segments.

Backbone torsions (φ/ψ). φ (phi) and ψ (psi) are the two rotatable backbone dihedrals per residue: φ is the C(i-1)–N–Cα–C torsion, ψ is the N–Cα–C–N(i+1) torsion, both in degrees on (−180°, 180°]. α-helical residues cluster near (−60°, −45°); β-strand residues near (−120°, +130°). A Ramachandran plot is simply a scatter of (φ, ψ) for every residue.

Radius of gyration, Cα contacts, bounding box. Radius of gyration (Rg) is the root-mean-square distance of Cα atoms from their centroid — a single number for overall size and compactness. A globular domain of N residues has Rg ≈ 2.2·N^0.38 Å; an extended or disordered chain has a much larger Rg. The Cα contact count is the number of residue pairs whose Cα atoms are within 8 Å and are more than four positions apart in sequence — a standard proxy for tertiary packing density. The bounding box is the smallest axis-aligned box enclosing all Cα atoms.

Secondary structure (3-state, P-SEA). Three-state secondary structure (P-SEA) collapses the eight DSSP classes into helix (a), strand (b), and coil (c). P-SEA assigns these from Cα geometry alone — distances and angles — without requiring backbone oxygens, so it works on any Cα trace.

Secondary structure (8-state, DSSP). Secondary structure is the local, repeating backbone conformation. DSSP classifies it into eight states by reading the hydrogen-bond network: three helix types (H, G, I), two β types (E, B), two non-regular types (T, S), and unstructured coil (-).

Foldseek 3Di. The Foldseek 3Di string encodes local tertiary geometry as a 20-letter alphabet — one character per residue — derived from the relative positions of nearby Cα atoms. Unlike the amino-acid sequence, 3Di is a direct function of the 3D structure, so two proteins with the same fold have similar 3Di strings even at low sequence identity.

mmCIF coordinates. Structure coordinates are given as an mmCIF _atom_site loop: one row per atom with element, residue name, chain id, sequence number, and x/y/z position in Å. Only the four main-chain atoms per residue are included here; side chains are omitted to keep the record compact.

Sequence. This is the polypeptide sequence — one letter per residue, N-terminus first. Length ranges from a few dozen residues for small domains to over a thousand for large multi-domain proteins.